Protein AF-A0A357LGP1-F1 (afdb_monomer)

Nearest PDB structures (foldseek):
  6ezm-assembly1_U  TM=9.644E-01  e=1.209E-20  Saccharomyces cerevisiae S288C
  6yjh-assembly1_A  TM=9.609E-01  e=1.382E-19  Mycobacterium tuberculosis
  6khh-assembly1_A  TM=9.610E-01  e=3.575E-19  Mycobacterium tuberculosis
  8wmp-assembly1_A  TM=9.615E-01  e=5.106E-19  Mycobacterium tuberculosis
  2ae8-assembly1_E  TM=9.091E-01  e=4.809E-15  Staphylococcus aureus subsp. aureus N315

Mean predicted aligned error: 8.78 Å

Secondary structure (DSSP, 8-state):
--EEEEE-TTHHHHHHHHHHTT--EEEEETTEEEEE-SSHHHHHHHHHHTT-----S--EEEEEEE-SSEEEEEEEETT----EEEE-S-HHHHHHHHHHHHHHT-EEEEEEEE-TTT-SHHHHHHHHHHHHHHHHHHHTT--SB--EEE---BTTBEEEEEEE-SS--EEEEE---SSSEETTEETTHHHHHHHHHHHHHT-EEEEEEE-S-HHHHHHHHHHHHHHHHHHHT-B--SS-S-TTS---

Structure (mmCIF, N/CA/C/O backbone):
data_AF-A0A357LGP1-F1
#
_entry.id   AF-A0A357LGP1-F1
#
loop_
_atom_site.group_PDB
_atom_site.id
_atom_site.type_symbol
_atom_site.label_atom_id
_atom_site.label_alt_id
_atom_site.label_comp_id
_atom_site.label_asym_id
_atom_site.label_entity_id
_atom_site.label_seq_id
_atom_site.pdbx_PDB_ins_code
_atom_site.Cartn_x
_atom_site.Cartn_y
_atom_site.Cartn_z
_atom_site.occupancy
_atom_site.B_iso_or_equiv
_atom_site.auth_seq_id
_atom_site.auth_comp_id
_atom_site.auth_asym_id
_atom_site.auth_atom_id
_atom_site.pdbx_PDB_model_num
ATOM 1 N N . GLY A 1 1 ? -32.526 14.158 24.389 1.00 61.50 1 GLY A N 1
ATOM 2 C CA . GLY A 1 1 ? -31.710 13.211 23.611 1.00 61.50 1 GLY A CA 1
ATOM 3 C C . GLY A 1 1 ? -32.315 13.048 22.237 1.00 61.50 1 GLY A C 1
ATOM 4 O O . GLY A 1 1 ? -33.515 13.261 22.085 1.00 61.50 1 GLY A O 1
ATOM 5 N N . ARG A 1 2 ? -31.499 12.719 21.235 1.00 80.38 2 ARG A N 1
ATOM 6 C CA . ARG A 1 2 ? -32.014 12.200 19.963 1.00 80.38 2 ARG A CA 1
ATOM 7 C C . ARG A 1 2 ? -32.435 10.752 20.216 1.00 80.38 2 ARG A C 1
ATOM 9 O O . ARG A 1 2 ? -31.671 10.007 20.815 1.00 80.38 2 ARG A O 1
ATOM 16 N N . LEU A 1 3 ? -33.640 10.381 19.800 1.00 84.62 3 LEU A N 1
ATOM 17 C CA . LEU A 1 3 ? -34.187 9.037 19.978 1.00 84.62 3 LEU A CA 1
ATOM 18 C C . LEU A 1 3 ? -34.420 8.397 18.613 1.00 84.62 3 LEU A C 1
ATOM 20 O O . LEU A 1 3 ? -34.982 9.035 17.722 1.00 84.62 3 LEU A O 1
ATOM 24 N N . LEU A 1 4 ? -34.016 7.139 18.473 1.00 83.56 4 LEU A N 1
ATOM 25 C CA . LEU A 1 4 ? -34.371 6.290 17.343 1.00 83.56 4 LEU A CA 1
ATOM 26 C C . LEU A 1 4 ? -35.518 5.366 17.764 1.00 83.56 4 LEU A C 1
ATOM 28 O O . LEU A 1 4 ? -35.410 4.665 18.770 1.00 83.56 4 LEU A O 1
ATOM 32 N N . ILE A 1 5 ? -36.609 5.363 16.998 1.00 89.81 5 ILE A N 1
ATOM 33 C CA . ILE A 1 5 ? -37.752 4.474 17.227 1.00 89.81 5 ILE A CA 1
ATOM 34 C C . ILE A 1 5 ? -37.664 3.309 16.248 1.00 89.81 5 ILE A C 1
ATOM 36 O O . ILE A 1 5 ? -37.630 3.520 15.037 1.00 89.81 5 ILE A O 1
ATOM 40 N N . VAL A 1 6 ? -37.635 2.085 16.766 1.00 84.38 6 VAL A N 1
ATOM 41 C CA . VAL A 1 6 ? -37.541 0.859 15.961 1.00 84.38 6 VAL A CA 1
ATOM 42 C C . VAL A 1 6 ? -38.609 -0.146 16.362 1.00 84.38 6 VAL A C 1
ATOM 44 O O . VAL A 1 6 ? -38.990 -0.243 17.526 1.00 84.38 6 VAL A O 1
ATOM 47 N N . THR A 1 7 ? -39.087 -0.909 15.383 1.00 87.44 7 THR A N 1
ATOM 48 C CA . THR A 1 7 ? -40.046 -2.004 15.563 1.00 87.44 7 THR A CA 1
ATOM 49 C C . THR A 1 7 ? -39.352 -3.350 15.371 1.00 87.44 7 THR A C 1
ATOM 51 O O . THR A 1 7 ? -38.631 -3.550 14.397 1.00 87.44 7 THR A O 1
ATOM 54 N N . THR A 1 8 ? -39.545 -4.282 16.305 1.00 83.19 8 THR A N 1
ATOM 55 C CA . THR A 1 8 ? -38.951 -5.624 16.255 1.00 83.19 8 THR A CA 1
ATOM 56 C C . THR A 1 8 ? -39.818 -6.667 16.954 1.00 83.19 8 THR A C 1
ATOM 58 O O . THR A 1 8 ? -40.165 -6.534 18.126 1.00 83.19 8 THR A O 1
ATOM 61 N N . GLU A 1 9 ? -40.099 -7.774 16.268 1.00 87.75 9 GLU A N 1
ATOM 62 C CA . GLU A 1 9 ? -40.818 -8.924 16.839 1.00 87.75 9 GLU A CA 1
ATOM 63 C C . GLU A 1 9 ? -40.059 -9.593 18.003 1.00 87.75 9 GLU A C 1
ATOM 65 O O . GLU A 1 9 ? -40.630 -10.379 18.752 1.00 87.75 9 GLU A O 1
ATOM 70 N N . LYS A 1 10 ? -38.772 -9.262 18.191 1.00 88.31 10 LYS A N 1
ATOM 71 C CA . LYS A 1 10 ? -37.891 -9.810 19.236 1.00 88.31 10 LYS A CA 1
ATOM 72 C C . 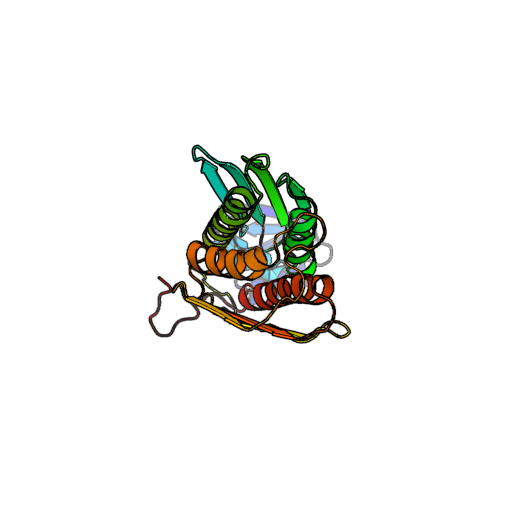LYS A 1 10 ? -37.530 -8.776 20.308 1.00 88.31 10 LYS A C 1
ATOM 74 O O . LYS A 1 10 ? -36.398 -8.756 20.792 1.00 88.31 10 LYS A O 1
ATOM 79 N N . ALA A 1 11 ? -38.474 -7.911 20.677 1.00 85.81 11 ALA A N 1
ATOM 80 C CA . ALA A 1 11 ? -38.246 -6.805 21.611 1.00 85.81 11 ALA A CA 1
ATOM 81 C C . ALA A 1 11 ? -37.667 -7.239 22.974 1.00 85.81 11 ALA A C 1
ATOM 83 O O . ALA A 1 11 ? -36.778 -6.568 23.490 1.00 85.81 11 ALA A O 1
ATOM 84 N N . ASP A 1 12 ? -38.082 -8.382 23.526 1.00 87.94 12 ASP A N 1
ATOM 85 C CA . ASP A 1 12 ? -37.554 -8.882 24.807 1.00 87.94 12 ASP A CA 1
ATOM 86 C C . ASP A 1 12 ? -36.078 -9.307 24.722 1.00 87.94 12 ASP A C 1
ATOM 88 O O . ASP A 1 12 ? -35.281 -9.007 25.612 1.00 87.94 12 ASP A O 1
ATOM 92 N N . ILE A 1 13 ? -35.679 -9.937 23.612 1.00 86.19 13 ILE A N 1
ATOM 93 C CA . ILE A 1 13 ? -34.277 -10.309 23.353 1.00 86.19 13 ILE A CA 1
ATOM 94 C C . ILE A 1 13 ? -33.430 -9.048 23.150 1.00 86.19 13 ILE A C 1
ATOM 96 O O . ILE A 1 13 ? -32.319 -8.953 23.670 1.00 86.19 13 ILE A O 1
ATOM 100 N N . ALA A 1 14 ? -33.961 -8.076 22.407 1.00 83.62 14 ALA A N 1
ATOM 101 C CA . ALA A 1 14 ? -33.330 -6.781 22.186 1.00 83.62 14 ALA A CA 1
ATOM 102 C C . ALA A 1 14 ? -33.086 -6.020 23.500 1.00 83.62 14 ALA A C 1
ATOM 104 O O . ALA A 1 14 ? -31.978 -5.539 23.718 1.00 83.62 14 ALA A O 1
ATOM 105 N N . LEU A 1 15 ? -34.080 -5.963 24.392 1.00 87.31 15 LEU A N 1
ATOM 106 C CA . LEU A 1 15 ? -33.957 -5.330 25.710 1.00 87.31 15 LEU A CA 1
ATOM 107 C C . LEU A 1 15 ? -32.940 -6.053 26.596 1.00 87.31 15 LEU A C 1
ATOM 109 O O . LEU A 1 15 ? -32.091 -5.407 27.201 1.00 87.31 15 LEU A O 1
ATOM 113 N N . SER A 1 16 ? -32.974 -7.388 26.625 1.00 87.69 16 SER A N 1
ATOM 114 C CA . SER A 1 16 ? -32.013 -8.183 27.398 1.00 87.69 16 SER A CA 1
ATOM 115 C C . SER A 1 16 ? -30.571 -7.946 26.941 1.00 87.69 16 SER A C 1
ATOM 117 O O . SER A 1 16 ? -29.685 -7.769 27.778 1.00 87.69 16 SER A O 1
ATOM 119 N N . ARG A 1 17 ? -30.334 -7.877 25.624 1.00 85.75 17 ARG A N 1
ATOM 120 C CA . ARG A 1 17 ? -29.023 -7.505 25.085 1.00 85.75 17 ARG A CA 1
ATOM 121 C C . ARG A 1 17 ? -28.667 -6.062 25.424 1.00 85.75 17 ARG A C 1
ATOM 123 O O . ARG A 1 17 ? -27.571 -5.829 25.904 1.00 85.75 17 ARG A O 1
ATOM 130 N N . ALA A 1 18 ? -29.581 -5.111 25.249 1.00 87.12 18 ALA A N 1
ATOM 131 C CA . ALA A 1 18 ? -29.349 -3.707 25.589 1.00 87.12 18 ALA A CA 1
ATOM 132 C C . ALA A 1 18 ? -28.904 -3.513 27.043 1.00 87.12 18 ALA A C 1
ATOM 134 O O . ALA A 1 18 ? -27.937 -2.796 27.288 1.00 87.12 18 ALA A O 1
ATOM 135 N N . SER A 1 19 ? -29.531 -4.215 27.991 1.00 85.88 19 SER A N 1
ATOM 136 C CA . SER A 1 19 ? -29.122 -4.183 29.398 1.00 85.88 19 SER A CA 1
ATOM 137 C C . SER A 1 19 ? -27.705 -4.716 29.624 1.00 85.88 19 SER A C 1
ATOM 139 O O . SER A 1 19 ? -26.981 -4.148 30.433 1.00 85.88 19 SER A O 1
ATOM 141 N N . ALA A 1 20 ? -27.280 -5.756 28.898 1.00 84.00 20 ALA A N 1
ATOM 142 C CA . ALA A 1 20 ? -25.928 -6.313 29.021 1.00 84.00 20 ALA A CA 1
ATOM 143 C C . ALA A 1 20 ? -24.821 -5.343 28.564 1.00 84.00 20 ALA A C 1
ATOM 145 O O . ALA A 1 20 ? -23.684 -5.470 29.006 1.00 84.00 20 ALA A O 1
ATOM 146 N N . TYR A 1 21 ? -25.158 -4.384 27.698 1.00 81.69 21 TYR A N 1
ATOM 147 C CA . TYR A 1 21 ? -24.239 -3.369 27.174 1.00 81.69 21 TYR A CA 1
ATOM 148 C C . TYR A 1 21 ? -24.515 -1.965 27.733 1.00 81.69 21 TYR A C 1
ATOM 150 O O . TYR A 1 21 ? -23.991 -0.996 27.194 1.00 81.69 21 TYR A O 1
ATOM 158 N N . GLU A 1 22 ? -25.355 -1.831 28.769 1.00 87.12 22 GLU A N 1
ATOM 159 C CA . GLU A 1 22 ? -25.762 -0.537 29.351 1.00 87.12 22 GLU A CA 1
ATOM 160 C C . GLU A 1 22 ? -26.312 0.463 28.306 1.00 87.12 22 GLU A C 1
ATOM 162 O O . GLU A 1 22 ? -26.164 1.687 28.409 1.00 87.12 22 GLU A O 1
ATOM 167 N N . ALA A 1 23 ? -26.949 -0.059 27.257 1.00 86.19 23 ALA A N 1
ATOM 168 C CA . ALA A 1 23 ? -27.591 0.746 26.232 1.00 86.19 23 ALA A CA 1
ATOM 169 C C . ALA A 1 23 ? -28.945 1.257 26.740 1.00 86.19 23 ALA A C 1
ATOM 171 O O . ALA A 1 23 ? -29.775 0.488 27.232 1.00 86.19 23 ALA A O 1
ATOM 172 N N . ALA A 1 24 ? -29.194 2.558 26.584 1.00 89.88 24 ALA A N 1
ATOM 173 C CA . ALA A 1 24 ? -30.453 3.186 26.969 1.00 89.88 24 ALA A CA 1
ATOM 174 C C . ALA A 1 24 ? -31.548 2.857 25.939 1.00 89.88 24 ALA A C 1
ATOM 176 O O . ALA A 1 24 ? -31.794 3.609 24.994 1.00 89.88 24 ALA A O 1
ATOM 177 N N . VAL A 1 25 ? -32.178 1.695 26.120 1.00 90.19 25 VAL A N 1
ATOM 178 C CA . VAL A 1 25 ? -33.277 1.196 25.287 1.00 90.19 25 VAL A CA 1
ATOM 179 C C . VAL A 1 25 ? -34.519 0.996 26.145 1.00 90.19 25 VAL A C 1
ATOM 181 O O . VAL A 1 25 ? -34.499 0.239 27.114 1.00 90.19 25 VAL A O 1
ATOM 184 N N . THR A 1 26 ? -35.618 1.638 25.760 1.00 91.12 26 THR A N 1
ATOM 185 C CA . THR A 1 26 ? -36.888 1.594 26.489 1.00 91.12 26 THR A CA 1
ATOM 186 C C . THR A 1 26 ? -37.984 1.034 25.597 1.00 91.12 26 THR A C 1
ATOM 188 O O . THR A 1 26 ? -38.123 1.432 24.442 1.00 91.12 26 THR A O 1
ATOM 191 N N . ARG A 1 27 ? -38.808 0.128 26.126 1.00 91.44 27 ARG A N 1
ATOM 192 C CA . ARG A 1 27 ? -40.012 -0.330 25.424 1.00 91.44 27 ARG A CA 1
ATOM 193 C C . ARG A 1 27 ? -41.083 0.750 25.493 1.00 91.44 27 ARG A C 1
ATOM 195 O O . ARG A 1 27 ? -41.430 1.180 26.588 1.00 91.44 27 ARG A O 1
ATOM 202 N N . ILE A 1 28 ? -41.606 1.155 24.339 1.00 90.06 28 ILE A N 1
ATOM 203 C CA . ILE A 1 28 ? -42.740 2.083 24.275 1.00 90.06 28 ILE A CA 1
ATOM 204 C C . ILE A 1 28 ? -44.042 1.284 24.277 1.00 90.06 28 ILE A C 1
ATOM 206 O O . ILE A 1 28 ? -44.883 1.481 25.146 1.00 90.06 28 ILE A O 1
ATOM 210 N N . GLU A 1 29 ? -44.192 0.351 23.334 1.00 87.38 29 GLU A N 1
ATOM 211 C CA . GLU A 1 29 ? -45.413 -0.443 23.180 1.00 87.38 29 GLU A CA 1
ATOM 212 C C . GLU A 1 29 ? -45.131 -1.713 22.378 1.00 87.38 29 GLU A C 1
ATOM 214 O O . GLU A 1 29 ? -44.541 -1.635 21.308 1.00 87.38 29 GLU A O 1
ATOM 219 N N . GLY A 1 30 ? -45.567 -2.884 22.854 1.00 88.06 30 GLY A N 1
ATOM 220 C CA . GLY A 1 30 ? -45.469 -4.145 22.109 1.00 88.06 30 GLY A CA 1
ATOM 221 C C . GLY A 1 30 ? -44.069 -4.416 21.541 1.00 88.06 30 GLY A C 1
ATOM 222 O O . GLY A 1 30 ? -43.143 -4.776 22.269 1.00 88.06 30 GLY A O 1
ATOM 223 N N . ILE A 1 31 ? -43.923 -4.248 20.228 1.00 88.94 31 ILE A N 1
ATOM 224 C CA . ILE A 1 31 ? -42.679 -4.459 19.472 1.00 88.94 31 ILE A CA 1
ATOM 225 C C . ILE A 1 31 ? -41.863 -3.173 19.238 1.00 88.94 31 ILE A C 1
ATOM 227 O O . ILE A 1 31 ? -40.832 -3.213 18.573 1.00 88.94 31 ILE A O 1
ATOM 231 N N . VAL A 1 32 ? -42.313 -2.032 19.758 1.00 89.25 32 VAL A N 1
ATOM 232 C CA . VAL A 1 32 ? -41.716 -0.703 19.578 1.00 89.25 32 VAL A CA 1
ATOM 233 C C . VAL A 1 32 ? -40.726 -0.402 20.704 1.00 89.25 32 VAL A C 1
ATOM 235 O O . VAL A 1 32 ? -41.085 -0.392 21.887 1.00 89.25 32 VAL A O 1
ATOM 238 N N . LEU A 1 33 ? -39.485 -0.102 20.329 1.00 90.88 33 LEU A N 1
ATOM 239 C CA . LEU A 1 33 ? -38.408 0.317 21.222 1.00 90.88 33 LEU A CA 1
ATOM 240 C C . LEU A 1 33 ? -37.966 1.748 20.889 1.00 90.88 33 LEU A C 1
ATOM 242 O O . LEU A 1 33 ? -37.883 2.126 19.721 1.00 90.88 33 LEU A O 1
ATOM 246 N N . ALA A 1 34 ? -37.643 2.515 21.925 1.00 91.38 34 ALA A N 1
ATOM 247 C CA . ALA A 1 34 ? -36.942 3.790 21.857 1.00 91.38 34 ALA A CA 1
ATOM 248 C C . ALA A 1 34 ? -35.483 3.578 22.263 1.00 91.38 34 ALA A C 1
ATOM 250 O O . ALA A 1 34 ? -35.223 3.045 23.338 1.00 91.38 34 ALA A O 1
ATOM 251 N N . ILE A 1 35 ? -34.546 4.014 21.429 1.00 90.38 35 ILE A N 1
ATOM 252 C CA . ILE A 1 35 ? -33.105 3.915 21.673 1.00 90.38 35 ILE A CA 1
ATOM 253 C C . ILE A 1 35 ? -32.545 5.333 21.792 1.00 90.38 35 ILE A C 1
ATOM 255 O O . ILE A 1 35 ? -32.736 6.137 20.876 1.00 90.38 35 ILE A O 1
ATOM 259 N N . ASP A 1 36 ? -31.864 5.649 22.894 1.00 87.31 36 ASP A N 1
ATOM 260 C CA . ASP A 1 36 ? -31.139 6.917 23.020 1.00 87.31 36 ASP A CA 1
ATOM 261 C C . ASP A 1 36 ? -29.856 6.884 22.179 1.00 87.31 36 ASP A C 1
ATOM 263 O O . ASP A 1 36 ? -28.994 6.023 22.351 1.00 87.31 36 ASP A O 1
ATOM 267 N N . ILE A 1 37 ? -29.739 7.847 21.270 1.00 80.69 37 ILE A N 1
ATOM 268 C CA . ILE A 1 37 ? -28.579 8.072 20.398 1.00 80.69 37 ILE A CA 1
ATOM 269 C C . ILE A 1 37 ? -28.050 9.507 20.574 1.00 80.69 37 ILE A C 1
ATOM 271 O O . ILE A 1 37 ? -27.553 10.131 19.635 1.00 80.69 37 ILE A O 1
ATOM 275 N N . GLY A 1 38 ? -28.242 10.081 21.766 1.00 80.00 38 GLY A N 1
ATOM 276 C CA . GLY A 1 38 ? -27.924 11.470 22.088 1.00 80.00 38 GLY A CA 1
ATOM 277 C C . GLY A 1 38 ? -26.435 11.827 22.058 1.00 80.00 38 GLY A C 1
ATOM 278 O O . GLY A 1 38 ? -26.118 12.988 21.803 1.00 80.00 38 GLY A O 1
ATOM 279 N N . ASP A 1 39 ? -25.545 10.855 22.262 1.00 81.31 39 ASP A N 1
ATOM 280 C CA . ASP A 1 39 ? -24.090 10.995 22.164 1.00 81.31 39 ASP A CA 1
ATOM 281 C C . ASP A 1 39 ? -23.434 9.730 21.573 1.00 81.31 39 ASP A C 1
ATOM 283 O O . ASP A 1 39 ? -24.075 8.685 21.429 1.00 81.31 39 ASP A O 1
ATOM 287 N N . ALA A 1 40 ? -22.153 9.836 21.196 1.00 74.88 40 ALA A N 1
ATOM 288 C CA . ALA A 1 40 ? -21.406 8.749 20.559 1.00 74.88 40 ALA A CA 1
ATOM 289 C C . ALA A 1 40 ? -21.326 7.495 21.445 1.00 74.88 40 ALA A C 1
ATOM 291 O O . ALA A 1 40 ? -21.553 6.393 20.962 1.00 74.88 40 ALA A O 1
ATOM 292 N N . ALA A 1 41 ? -21.112 7.663 22.753 1.00 77.69 41 ALA A N 1
ATOM 293 C CA . ALA A 1 41 ? -21.006 6.544 23.684 1.00 77.69 41 ALA A CA 1
ATOM 294 C C . ALA A 1 41 ? -22.332 5.771 23.813 1.00 77.69 41 ALA A C 1
ATOM 296 O O . ALA A 1 41 ? -22.343 4.544 23.880 1.00 77.69 41 ALA A O 1
ATOM 297 N N . SER A 1 42 ? -23.461 6.479 23.836 1.00 81.50 42 SER A N 1
ATOM 298 C CA . SER A 1 42 ? -24.802 5.889 23.880 1.00 81.50 42 SER A CA 1
ATOM 299 C C . SER A 1 42 ? -25.136 5.171 22.575 1.00 81.50 42 SER A C 1
ATOM 301 O O . SER A 1 42 ? -25.677 4.065 22.605 1.00 81.50 42 SER A O 1
ATOM 303 N N . ASN A 1 43 ? -24.730 5.747 21.441 1.00 82.19 43 ASN A N 1
ATOM 304 C CA . ASN A 1 43 ? -24.844 5.108 20.135 1.00 82.19 43 ASN A CA 1
ATOM 305 C C . ASN A 1 43 ? -23.993 3.828 20.040 1.00 82.19 43 ASN A C 1
ATOM 307 O O . ASN A 1 43 ? -24.493 2.806 19.580 1.00 82.19 43 ASN A O 1
ATOM 311 N N . ASP A 1 44 ? -22.754 3.840 20.531 1.00 77.88 44 ASP A N 1
ATOM 312 C CA . ASP A 1 44 ? -21.860 2.676 20.503 1.00 77.88 44 ASP A CA 1
ATOM 313 C C . ASP A 1 44 ? -22.382 1.526 21.374 1.00 77.88 44 ASP A C 1
ATOM 315 O O . ASP A 1 44 ? -22.394 0.374 20.934 1.00 77.88 44 ASP A O 1
ATOM 319 N N . ARG A 1 45 ? -22.888 1.834 22.579 1.00 82.75 45 ARG A N 1
ATOM 320 C CA . ARG A 1 45 ? -23.550 0.847 23.452 1.00 82.75 45 ARG A CA 1
ATOM 321 C C . ARG A 1 45 ? -24.777 0.240 22.778 1.00 82.75 45 ARG A C 1
ATOM 323 O O . ARG A 1 45 ? -24.959 -0.978 22.815 1.00 82.75 45 ARG A O 1
ATOM 330 N N . ALA A 1 46 ? -25.602 1.067 22.133 1.00 84.44 46 ALA A N 1
ATOM 331 C CA . ALA A 1 46 ? -26.760 0.590 21.385 1.00 84.44 46 ALA A CA 1
ATOM 332 C C . ALA A 1 46 ? -26.344 -0.314 20.217 1.00 84.44 46 ALA A C 1
ATOM 334 O O . ALA A 1 46 ? -26.847 -1.429 20.104 1.00 84.44 46 ALA A O 1
ATOM 335 N N . LEU A 1 47 ? -25.392 0.111 19.384 1.00 81.00 47 LEU A N 1
ATOM 336 C CA . LEU A 1 47 ? -24.879 -0.692 18.274 1.00 81.00 47 LEU A CA 1
ATOM 337 C C . LEU A 1 47 ? -24.377 -2.057 18.771 1.00 81.00 47 LEU A C 1
ATOM 339 O O . LEU A 1 47 ? -24.843 -3.093 18.282 1.00 81.00 47 LEU A O 1
ATOM 343 N N . ALA A 1 48 ? -23.528 -2.067 19.804 1.00 76.38 48 ALA A N 1
ATOM 344 C CA . ALA A 1 48 ? -22.989 -3.289 20.393 1.00 76.38 48 ALA A CA 1
ATOM 345 C C . ALA A 1 48 ? -24.096 -4.230 20.907 1.00 76.38 48 ALA A C 1
ATOM 347 O O . ALA A 1 48 ? -24.078 -5.425 20.601 1.00 76.38 48 ALA A O 1
ATOM 348 N N . ALA A 1 49 ? -25.112 -3.692 21.592 1.00 82.12 49 ALA A N 1
ATOM 349 C CA . ALA A 1 49 ? -26.279 -4.455 22.039 1.00 82.12 49 ALA A CA 1
ATOM 350 C C . ALA A 1 49 ? -27.040 -5.128 20.888 1.00 82.12 49 ALA A C 1
ATOM 352 O O . ALA A 1 49 ? -27.552 -6.244 21.024 1.00 82.12 49 ALA A O 1
ATOM 353 N N . PHE A 1 50 ? -27.101 -4.472 19.733 1.00 81.69 50 PHE A N 1
ATOM 354 C CA . PHE A 1 50 ? -27.758 -5.007 18.545 1.00 81.69 50 PHE A CA 1
ATOM 355 C C . PHE A 1 50 ? -26.835 -5.860 17.667 1.00 81.69 50 PHE A C 1
ATOM 357 O O . PHE A 1 50 ? -27.262 -6.337 16.616 1.00 81.69 50 PHE A O 1
ATOM 364 N N . GLY A 1 51 ? -25.604 -6.133 18.112 1.00 70.81 51 GLY A N 1
ATOM 365 C CA . GLY A 1 51 ? -24.627 -6.919 17.358 1.00 70.81 51 GLY A CA 1
ATOM 366 C C . GLY A 1 51 ? -24.086 -6.190 16.128 1.00 70.81 51 GLY A C 1
ATOM 367 O O . GLY A 1 51 ? -23.456 -6.811 15.274 1.00 70.81 51 GLY A O 1
ATOM 368 N N . ALA A 1 52 ? -24.324 -4.883 16.032 1.00 67.19 52 ALA A N 1
ATOM 369 C CA . ALA A 1 52 ? -23.587 -4.014 15.142 1.00 67.19 52 ALA A CA 1
ATOM 370 C C . ALA A 1 52 ? -22.344 -3.577 15.918 1.00 67.19 52 ALA A C 1
ATOM 372 O O . ALA A 1 52 ? -22.445 -2.805 16.862 1.00 67.19 52 ALA A O 1
ATOM 373 N N . ALA A 1 53 ? -21.154 -4.078 15.583 1.00 56.34 53 ALA A N 1
ATOM 374 C CA . ALA A 1 53 ? -19.955 -3.438 16.119 1.00 56.34 53 ALA A CA 1
ATOM 375 C C . ALA A 1 53 ? -20.047 -1.942 15.765 1.00 56.34 53 ALA A C 1
ATOM 377 O O . ALA A 1 53 ? -20.399 -1.652 14.611 1.00 56.34 53 ALA A O 1
ATOM 378 N N . PRO A 1 54 ? -19.805 -1.001 16.700 1.00 54.12 54 PRO A N 1
ATOM 379 C CA . PRO A 1 54 ? -19.607 0.380 16.307 1.00 54.12 54 PRO A CA 1
ATOM 380 C C . PRO A 1 54 ? -18.517 0.346 15.245 1.00 54.12 54 PRO A C 1
ATOM 382 O O . PRO A 1 54 ? -17.371 -0.012 15.518 1.00 54.12 54 PRO A O 1
ATOM 385 N N . ARG A 1 55 ? -18.898 0.591 13.986 1.00 57.84 55 ARG A N 1
ATOM 386 C CA . ARG A 1 55 ? -17.898 0.858 12.968 1.00 57.84 55 ARG A CA 1
ATOM 387 C C . ARG A 1 55 ? -17.283 2.149 13.462 1.00 57.84 55 ARG A C 1
ATOM 389 O O . ARG A 1 55 ? -17.963 3.175 13.470 1.00 57.84 55 ARG A O 1
ATOM 396 N N . GLY A 1 56 ? -16.048 2.063 13.956 1.0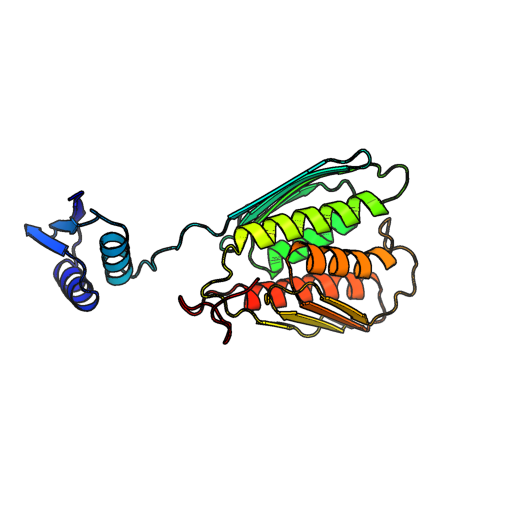0 62.81 56 GLY A N 1
ATOM 397 C CA . GLY A 1 56 ? -15.251 3.250 14.211 1.00 62.81 56 GLY A CA 1
ATOM 398 C C . GLY A 1 56 ? -15.320 4.162 12.987 1.00 62.81 56 GLY A C 1
ATOM 399 O O . GLY A 1 56 ? -15.691 3.720 11.892 1.00 62.81 56 GLY A O 1
ATOM 400 N N . ALA A 1 57 ? -15.004 5.444 13.172 1.00 70.12 57 ALA A N 1
ATOM 401 C CA . ALA A 1 57 ? -14.922 6.362 12.044 1.00 70.12 57 ALA A CA 1
ATOM 402 C C . ALA A 1 57 ? -14.155 5.682 10.889 1.00 70.12 57 ALA A C 1
ATOM 404 O O . ALA A 1 57 ? -13.137 5.033 11.153 1.00 70.12 57 ALA A O 1
ATOM 405 N N . PRO A 1 58 ? -14.678 5.738 9.651 1.00 83.31 58 PRO A N 1
ATOM 406 C CA . PRO A 1 58 ? -14.118 4.966 8.553 1.00 83.31 58 PRO A CA 1
ATOM 407 C C . PRO A 1 58 ? -12.636 5.308 8.392 1.00 83.31 58 PRO A C 1
ATOM 409 O O . PRO A 1 58 ? -12.273 6.486 8.350 1.00 83.31 58 PRO A O 1
ATOM 412 N N . ARG A 1 59 ? -11.782 4.281 8.327 1.00 94.38 59 ARG A N 1
ATOM 413 C CA . ARG A 1 59 ? -10.328 4.441 8.211 1.00 94.38 59 ARG A CA 1
ATOM 414 C C . ARG A 1 59 ? -9.960 4.721 6.763 1.00 94.38 59 ARG A C 1
ATOM 416 O O . ARG A 1 59 ? -9.456 3.860 6.041 1.00 94.38 59 ARG A O 1
ATOM 42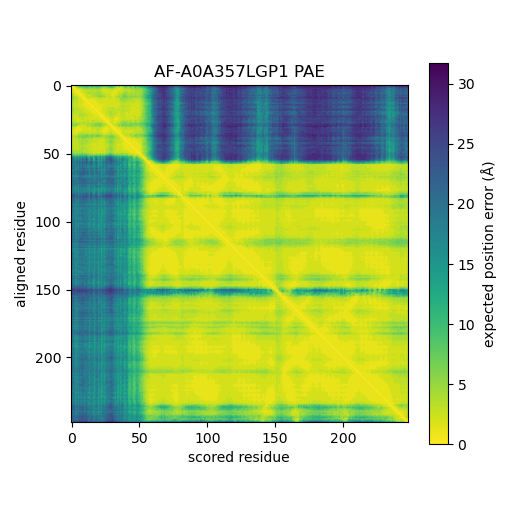3 N N . ILE A 1 60 ? -10.291 5.936 6.344 1.00 96.88 60 ILE A N 1
ATOM 424 C CA . ILE A 1 60 ? -10.060 6.463 5.005 1.00 96.88 60 ILE A CA 1
ATOM 425 C C . ILE A 1 60 ? -8.900 7.445 5.065 1.00 96.88 60 ILE A C 1
ATOM 427 O O . ILE A 1 60 ? -8.835 8.286 5.960 1.00 96.88 60 ILE A O 1
ATOM 431 N N . GLY A 1 61 ? -8.009 7.354 4.089 1.00 97.88 61 GLY A N 1
ATOM 432 C CA . GLY A 1 61 ? -6.899 8.279 3.943 1.00 97.88 61 GLY A CA 1
ATOM 433 C C . GLY A 1 61 ? -6.752 8.728 2.505 1.00 97.88 61 GLY A C 1
ATOM 434 O O . GLY A 1 61 ? -7.022 7.973 1.570 1.00 97.88 61 GLY A O 1
ATOM 435 N N . GLU A 1 62 ? -6.338 9.975 2.341 1.00 98.38 62 GLU A N 1
ATOM 436 C CA . GLU A 1 62 ? -6.198 10.632 1.049 1.00 98.38 62 GLU A CA 1
ATOM 437 C C . GLU A 1 62 ? -4.862 11.366 1.000 1.00 98.38 62 GLU A C 1
ATOM 439 O O . GLU A 1 62 ? -4.384 11.881 2.013 1.00 98.38 62 GLU A O 1
ATOM 444 N N . ALA A 1 63 ? -4.261 11.413 -0.184 1.00 98.44 63 ALA A N 1
ATOM 445 C CA . ALA A 1 63 ? -3.046 12.169 -0.432 1.00 98.44 63 ALA A CA 1
ATOM 446 C C . ALA A 1 63 ? -3.092 12.786 -1.830 1.0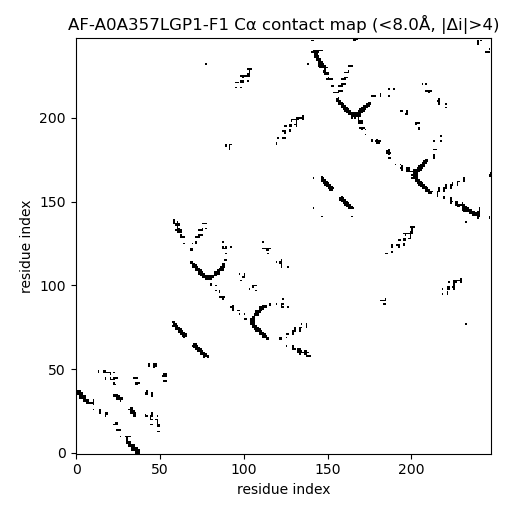0 98.44 63 ALA A C 1
ATOM 448 O O . ALA A 1 63 ? -3.452 12.122 -2.804 1.00 98.44 63 ALA A O 1
ATOM 449 N N . ILE A 1 64 ? -2.697 14.055 -1.917 1.00 98.25 64 ILE A N 1
ATOM 450 C CA . ILE A 1 64 ? -2.415 14.743 -3.176 1.00 98.25 64 ILE A CA 1
ATOM 451 C C . ILE A 1 64 ? -0.943 15.132 -3.144 1.00 98.25 64 ILE A C 1
ATOM 453 O O . ILE A 1 64 ? -0.491 15.772 -2.192 1.00 98.25 64 ILE A O 1
ATOM 457 N N . ARG A 1 65 ? -0.200 14.745 -4.178 1.00 97.75 65 ARG A N 1
ATOM 458 C CA . ARG A 1 65 ? 1.228 15.033 -4.309 1.00 97.75 65 ARG A CA 1
ATOM 459 C C . ARG A 1 65 ? 1.502 15.573 -5.704 1.00 97.75 65 ARG A C 1
ATOM 461 O O . ARG A 1 65 ? 1.123 14.949 -6.686 1.00 97.75 65 ARG A O 1
ATOM 468 N N . GLU A 1 66 ? 2.155 16.725 -5.781 1.00 98.25 66 GLU A N 1
ATOM 469 C CA . GLU A 1 66 ? 2.454 17.392 -7.049 1.00 98.25 66 GLU A CA 1
ATOM 470 C C . GLU A 1 66 ? 3.896 17.905 -7.037 1.00 98.25 66 GLU A C 1
ATOM 472 O O . GLU A 1 66 ? 4.326 18.587 -6.103 1.00 98.25 66 GLU A O 1
ATOM 477 N N . THR A 1 67 ? 4.644 17.549 -8.075 1.00 98.12 67 THR A N 1
ATOM 478 C CA . THR A 1 67 ? 5.995 18.028 -8.372 1.00 98.12 67 THR A CA 1
ATOM 479 C C . THR A 1 67 ? 6.046 18.484 -9.832 1.00 98.12 67 THR A C 1
ATOM 481 O O . THR A 1 67 ? 5.022 18.606 -10.500 1.00 98.12 67 THR A O 1
ATOM 484 N N . LYS A 1 68 ? 7.244 18.780 -10.347 1.00 97.88 68 LYS A N 1
ATOM 485 C CA . LYS A 1 68 ? 7.430 19.027 -11.786 1.00 97.88 68 LYS A CA 1
ATOM 486 C C . LYS A 1 68 ? 7.446 17.741 -12.620 1.00 97.88 68 LYS A C 1
ATOM 488 O O . LYS A 1 68 ? 7.371 17.839 -13.839 1.00 97.88 68 LYS A O 1
ATOM 493 N N . GLU A 1 69 ? 7.591 16.590 -11.971 1.00 97.94 69 GLU A N 1
ATOM 494 C CA . GLU A 1 69 ? 7.736 15.271 -12.598 1.00 97.94 69 GLU A CA 1
ATOM 495 C C . GLU A 1 69 ? 6.408 14.510 -12.563 1.00 97.94 69 GLU A C 1
ATOM 497 O O . GLU A 1 69 ? 6.051 13.848 -13.533 1.00 97.94 69 GLU A O 1
ATOM 502 N N . THR A 1 70 ? 5.645 14.641 -11.469 1.00 98.62 70 THR A N 1
ATOM 503 C CA . THR A 1 70 ? 4.409 13.880 -11.258 1.00 98.62 70 THR A CA 1
ATOM 504 C C . THR A 1 70 ? 3.296 14.699 -10.607 1.00 98.62 70 THR A C 1
ATOM 506 O O . THR A 1 70 ? 3.531 15.617 -9.815 1.00 98.62 70 THR A O 1
ATOM 509 N N . LYS A 1 71 ? 2.049 14.322 -10.896 1.00 98.69 71 LYS A N 1
ATOM 510 C CA . LYS A 1 71 ? 0.843 14.793 -10.213 1.00 98.69 71 LYS A CA 1
ATOM 511 C C . LYS A 1 71 ? -0.041 13.610 -9.856 1.00 98.69 71 LYS A C 1
ATOM 513 O O . LYS A 1 71 ? -0.447 12.852 -10.730 1.00 98.69 71 LYS A O 1
ATOM 518 N N . ILE A 1 72 ? -0.317 13.440 -8.567 1.00 98.81 72 ILE A N 1
ATOM 519 C CA . ILE A 1 72 ? -0.870 12.202 -8.019 1.00 98.81 72 ILE A CA 1
ATOM 520 C C . ILE A 1 72 ? -2.004 12.510 -7.054 1.00 98.81 72 ILE A C 1
ATOM 522 O O . ILE A 1 72 ? -1.874 13.375 -6.184 1.00 98.81 72 ILE A O 1
ATOM 526 N N . ALA A 1 73 ? -3.087 11.748 -7.175 1.00 98.75 73 ALA A N 1
ATOM 527 C CA . ALA A 1 73 ? -4.157 11.681 -6.193 1.00 98.75 73 ALA A CA 1
ATOM 528 C C . ALA A 1 73 ? -4.388 10.223 -5.782 1.00 98.75 73 ALA A C 1
ATOM 530 O O . ALA A 1 73 ? -4.573 9.353 -6.633 1.00 98.75 73 ALA A O 1
ATOM 531 N N . VAL A 1 74 ? -4.393 9.969 -4.474 1.00 98.75 74 VAL A N 1
ATOM 532 C CA . VAL A 1 74 ? -4.665 8.656 -3.882 1.00 98.75 74 VAL A CA 1
ATOM 533 C C . VAL A 1 74 ? -5.772 8.761 -2.849 1.00 98.75 74 VAL A C 1
ATOM 535 O O . VAL A 1 74 ? -5.789 9.689 -2.040 1.00 98.75 74 VAL A O 1
ATOM 538 N N . ARG A 1 75 ? -6.633 7.743 -2.819 1.00 98.62 75 ARG A N 1
ATOM 539 C CA . ARG A 1 75 ? -7.572 7.464 -1.735 1.00 98.62 75 ARG A CA 1
ATOM 540 C C . ARG A 1 75 ? -7.546 5.979 -1.372 1.00 98.62 75 ARG A C 1
ATOM 542 O O . ARG A 1 75 ? -7.649 5.126 -2.254 1.00 98.62 75 ARG A O 1
ATOM 549 N N . VAL A 1 76 ? -7.481 5.685 -0.076 1.00 98.44 76 VAL A N 1
ATOM 550 C CA . VAL A 1 76 ? -7.570 4.330 0.489 1.00 98.44 76 VAL A CA 1
ATOM 551 C C . VAL A 1 76 ? -8.677 4.235 1.534 1.00 98.44 76 VAL A C 1
ATOM 553 O O . VAL A 1 76 ? -8.969 5.208 2.222 1.00 98.44 76 VAL A O 1
ATOM 556 N N . ASP A 1 77 ? -9.272 3.052 1.671 1.00 97.75 77 ASP A N 1
ATOM 557 C CA . ASP A 1 77 ? -10.195 2.687 2.759 1.00 97.75 77 ASP A CA 1
ATOM 558 C C . ASP A 1 77 ? -9.723 1.339 3.308 1.00 97.75 77 ASP A C 1
ATOM 560 O O . ASP A 1 77 ? -9.710 0.351 2.571 1.00 97.75 77 ASP A O 1
ATOM 564 N N . LEU A 1 78 ? -9.279 1.312 4.567 1.00 97.31 78 LEU A N 1
ATOM 565 C CA . LEU A 1 78 ? -8.679 0.122 5.179 1.00 97.31 78 LEU A CA 1
ATOM 566 C C . LEU A 1 78 ? -9.709 -0.953 5.552 1.00 97.31 78 LEU A C 1
ATOM 568 O O . LEU A 1 78 ? -9.323 -2.078 5.864 1.00 97.31 78 LEU A O 1
ATOM 572 N N . ASP A 1 79 ? -10.998 -0.606 5.565 1.00 94.06 79 ASP A N 1
ATOM 573 C CA . ASP A 1 79 ? -12.080 -1.455 6.079 1.00 94.06 79 ASP A CA 1
ATOM 574 C C . ASP A 1 79 ? -12.994 -2.008 4.982 1.00 94.06 79 ASP A C 1
ATOM 576 O O . ASP A 1 79 ? -13.963 -2.724 5.259 1.00 94.06 79 ASP A O 1
ATOM 580 N N . ARG A 1 80 ? -12.715 -1.657 3.729 1.00 92.06 80 ARG A N 1
ATOM 581 C CA . ARG A 1 80 ? -13.567 -1.947 2.582 1.00 92.06 80 ARG A CA 1
ATOM 582 C C . ARG A 1 80 ? -12.726 -2.371 1.401 1.00 92.06 80 ARG A C 1
ATOM 584 O O . ARG A 1 80 ? -11.691 -1.778 1.181 1.00 92.06 80 ARG A O 1
ATOM 591 N N . ALA A 1 81 ? -13.181 -3.359 0.638 1.00 91.12 81 ALA A N 1
ATOM 592 C CA . ALA A 1 81 ? -12.477 -3.866 -0.545 1.00 91.12 81 ALA A CA 1
ATOM 593 C C . ALA A 1 81 ? -13.189 -3.512 -1.863 1.00 91.12 81 ALA A C 1
ATOM 595 O O . ALA A 1 81 ? -12.756 -3.929 -2.935 1.00 91.12 81 ALA A O 1
ATOM 596 N N . ASP A 1 82 ? -14.313 -2.793 -1.791 1.00 87.56 82 ASP A N 1
ATOM 597 C CA . ASP A 1 82 ? -14.968 -2.238 -2.969 1.00 87.56 82 ASP A CA 1
ATOM 598 C C . ASP A 1 82 ? -14.167 -1.055 -3.522 1.00 87.56 82 ASP A C 1
ATOM 600 O O . ASP A 1 82 ? -13.524 -0.341 -2.767 1.00 87.56 82 ASP A O 1
ATOM 604 N N . ASP A 1 83 ? -14.259 -0.822 -4.832 1.00 89.94 83 ASP A N 1
ATOM 605 C CA . ASP A 1 83 ? -13.726 0.372 -5.499 1.00 89.94 83 ASP A CA 1
ATOM 606 C C . ASP A 1 83 ? -12.194 0.423 -5.668 1.00 89.94 83 ASP A C 1
ATOM 608 O O . ASP A 1 83 ? -11.483 1.218 -5.052 1.00 89.94 83 ASP A O 1
ATOM 612 N N . VAL A 1 84 ? -11.685 -0.429 -6.564 1.00 97.81 84 VAL A N 1
ATOM 613 C CA . VAL A 1 84 ? -10.290 -0.396 -7.025 1.00 97.81 84 VAL A CA 1
ATOM 614 C C . VAL A 1 84 ? -10.233 0.250 -8.409 1.00 97.81 84 VAL A C 1
ATOM 616 O O . VAL A 1 84 ? -10.821 -0.267 -9.360 1.00 97.81 84 VAL A O 1
ATOM 619 N N . ARG A 1 85 ? -9.556 1.396 -8.516 1.00 98.44 85 ARG A N 1
ATOM 620 C CA . ARG A 1 85 ? -9.301 2.116 -9.775 1.00 98.44 85 ARG A CA 1
ATOM 621 C C . ARG A 1 85 ? -7.886 2.663 -9.747 1.00 98.44 85 ARG A C 1
ATOM 623 O O . ARG A 1 85 ? -7.602 3.568 -8.970 1.00 98.44 85 ARG A O 1
ATOM 630 N N . ILE A 1 86 ? -7.004 2.107 -10.558 1.00 98.75 86 ILE A N 1
ATOM 631 C CA . ILE A 1 86 ? -5.588 2.455 -10.540 1.00 98.75 86 ILE A CA 1
ATOM 632 C C . ILE A 1 86 ? -5.187 2.822 -11.960 1.00 98.75 86 ILE A C 1
ATOM 634 O O . ILE A 1 86 ? -5.429 2.054 -12.886 1.00 98.75 86 ILE A O 1
ATOM 638 N N . ASP A 1 87 ? -4.618 4.009 -12.106 1.00 98.69 87 ASP A N 1
ATOM 639 C CA . ASP A 1 87 ? -4.049 4.505 -13.351 1.00 98.69 87 ASP A CA 1
ATOM 640 C C . ASP A 1 87 ? -2.774 5.282 -13.019 1.00 98.69 87 ASP A C 1
ATOM 642 O O . ASP A 1 87 ? -2.820 6.453 -12.632 1.00 98.69 87 ASP A O 1
ATOM 646 N N . THR A 1 88 ? -1.631 4.596 -13.074 1.00 98.56 88 THR A N 1
ATOM 647 C CA . THR A 1 88 ? -0.316 5.214 -12.853 1.00 98.56 88 THR A CA 1
ATOM 648 C C . THR A 1 88 ? 0.357 5.648 -14.154 1.00 98.56 88 THR A C 1
ATOM 650 O O . THR A 1 88 ? 1.403 6.288 -14.115 1.00 98.56 88 THR A O 1
ATOM 653 N N . GLY A 1 89 ? -0.173 5.235 -15.310 1.00 97.06 89 GLY A N 1
ATOM 654 C CA . GLY A 1 89 ? 0.559 5.238 -16.579 1.00 97.06 89 GLY A CA 1
ATOM 655 C C . GLY A 1 89 ? 1.606 4.117 -16.712 1.00 97.06 89 GLY A C 1
ATOM 656 O O . GLY A 1 89 ? 2.223 3.987 -17.770 1.00 97.06 89 GLY A O 1
ATOM 657 N N . ALA A 1 90 ? 1.792 3.269 -15.691 1.00 97.38 90 ALA A N 1
ATOM 658 C CA . ALA A 1 90 ? 2.711 2.132 -15.690 1.00 97.38 90 ALA A CA 1
ATOM 659 C C . ALA A 1 90 ? 1.954 0.809 -15.465 1.00 97.38 90 ALA A C 1
ATOM 661 O O . ALA A 1 90 ? 1.887 0.294 -14.352 1.00 97.38 90 ALA A O 1
ATOM 662 N N . ALA A 1 91 ? 1.453 0.198 -16.545 1.00 97.62 91 ALA A N 1
ATOM 663 C CA . ALA A 1 91 ? 0.510 -0.932 -16.493 1.00 97.62 91 ALA A CA 1
ATOM 664 C C . ALA A 1 91 ? 0.933 -2.120 -15.601 1.00 97.62 91 ALA A C 1
ATOM 666 O O . ALA A 1 91 ? 0.108 -2.734 -14.927 1.00 97.62 91 ALA A O 1
ATOM 667 N N . TYR A 1 92 ? 2.223 -2.469 -15.575 1.00 98.44 92 TYR A N 1
ATOM 668 C CA . TYR A 1 92 ? 2.702 -3.539 -14.693 1.00 98.44 92 TYR A CA 1
ATOM 669 C C . TYR A 1 92 ? 2.671 -3.120 -13.216 1.00 98.44 92 TYR A C 1
ATOM 671 O O . TYR A 1 92 ? 2.378 -3.933 -12.345 1.00 98.44 92 TYR A O 1
ATOM 679 N N . PHE A 1 93 ? 2.953 -1.851 -12.922 1.00 98.75 93 PHE A N 1
ATOM 680 C CA . PHE A 1 93 ? 2.853 -1.321 -11.569 1.00 98.75 93 PHE A CA 1
ATOM 681 C C . PHE A 1 93 ? 1.391 -1.169 -11.130 1.00 98.75 93 PHE A C 1
ATOM 683 O O . PHE A 1 93 ? 1.086 -1.509 -9.989 1.00 98.75 93 PHE A O 1
ATOM 690 N N . ASP A 1 94 ? 0.480 -0.801 -12.038 1.00 98.75 94 ASP A N 1
ATOM 691 C CA . ASP A 1 94 ? -0.967 -0.849 -11.782 1.00 98.75 94 ASP A CA 1
ATOM 692 C C . ASP A 1 94 ? -1.378 -2.245 -11.306 1.00 98.75 94 ASP A C 1
ATOM 694 O O . ASP A 1 94 ? -1.962 -2.398 -10.232 1.00 98.75 94 ASP A O 1
ATOM 698 N N . HIS A 1 95 ? -0.947 -3.280 -12.033 1.00 98.56 95 HIS A N 1
ATOM 699 C CA . HIS A 1 95 ? -1.190 -4.670 -11.663 1.00 98.56 95 HIS A CA 1
ATOM 700 C C . HIS A 1 95 ? -0.624 -5.041 -10.278 1.00 98.56 95 HIS A C 1
ATOM 702 O O . HIS A 1 95 ? -1.248 -5.795 -9.526 1.00 98.56 95 HIS A O 1
ATOM 708 N N . MET A 1 96 ? 0.539 -4.503 -9.897 1.00 98.69 96 MET A N 1
ATOM 709 C CA . MET A 1 96 ? 1.119 -4.717 -8.564 1.00 98.69 96 MET A CA 1
ATOM 710 C C . MET A 1 96 ? 0.321 -4.019 -7.454 1.00 98.69 96 MET A C 1
ATOM 712 O O . MET A 1 96 ? 0.128 -4.588 -6.377 1.00 98.69 96 MET A O 1
ATOM 716 N N . LEU A 1 97 ? -0.183 -2.811 -7.705 1.00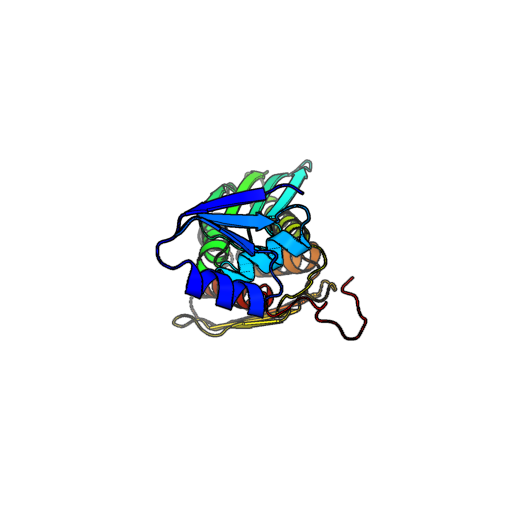 98.81 97 LEU A N 1
ATOM 717 C CA . LEU A 1 97 ? -1.045 -2.085 -6.772 1.00 98.81 97 LEU A CA 1
ATOM 718 C C . LEU A 1 97 ? -2.413 -2.767 -6.607 1.00 98.81 97 LEU A C 1
ATOM 720 O O . LEU A 1 97 ? -2.940 -2.822 -5.493 1.00 98.81 97 LEU A O 1
ATOM 724 N N . GLU A 1 98 ? -2.950 -3.377 -7.667 1.00 98.62 98 GLU A N 1
ATOM 725 C CA . GLU A 1 98 ? -4.135 -4.240 -7.581 1.00 98.62 98 GLU A CA 1
ATOM 726 C C . GLU A 1 98 ? -3.902 -5.421 -6.629 1.00 98.62 98 GLU A C 1
ATOM 728 O O . GLU A 1 98 ? -4.794 -5.759 -5.846 1.00 98.62 98 GLU A O 1
ATOM 733 N N . GLN A 1 99 ? -2.696 -6.014 -6.621 1.00 98.00 99 GLN A N 1
ATOM 734 C CA . GLN A 1 99 ? -2.365 -7.080 -5.667 1.00 98.00 99 GLN A CA 1
ATOM 735 C C . GLN A 1 99 ? -2.409 -6.578 -4.219 1.00 98.00 99 GLN A C 1
ATOM 737 O O . GLN A 1 99 ? -2.885 -7.303 -3.339 1.00 98.00 99 GLN A O 1
ATOM 742 N N . ILE A 1 100 ? -1.965 -5.338 -3.962 1.00 98.44 100 ILE A N 1
ATOM 743 C CA . ILE A 1 100 ? -2.075 -4.713 -2.634 1.00 98.44 100 ILE A CA 1
ATOM 744 C C . ILE A 1 100 ? -3.541 -4.605 -2.220 1.00 98.44 100 ILE A C 1
ATOM 746 O O . ILE A 1 100 ? -3.900 -5.066 -1.135 1.00 98.44 100 ILE A O 1
ATOM 750 N N . ALA A 1 101 ? -4.391 -4.048 -3.082 1.00 98.31 101 ALA A N 1
ATOM 751 C CA . ALA A 1 101 ? -5.808 -3.868 -2.786 1.00 98.31 101 ALA A CA 1
ATOM 752 C C . ALA A 1 101 ? -6.518 -5.212 -2.543 1.00 98.31 101 ALA A C 1
ATOM 754 O O . ALA A 1 101 ? -7.111 -5.438 -1.482 1.00 98.31 101 ALA A O 1
ATOM 755 N N . ALA A 1 102 ? -6.378 -6.153 -3.481 1.00 97.31 102 ALA A N 1
ATOM 756 C CA . ALA A 1 102 ? -7.072 -7.436 -3.455 1.00 97.31 102 ALA A CA 1
ATOM 757 C C . ALA A 1 102 ? -6.677 -8.303 -2.249 1.00 97.31 102 ALA A C 1
ATOM 759 O O . ALA A 1 102 ? -7.533 -8.843 -1.539 1.00 97.31 102 ALA A O 1
ATOM 760 N N . HIS A 1 103 ? -5.377 -8.445 -1.984 1.00 96.56 103 HIS A N 1
ATOM 761 C CA . HIS A 1 103 ? -4.898 -9.313 -0.908 1.00 96.56 103 HIS A CA 1
ATOM 762 C C . HIS A 1 103 ? -4.889 -8.620 0.460 1.00 96.56 103 HIS A C 1
ATOM 764 O O . HIS A 1 103 ? -5.058 -9.304 1.482 1.00 96.56 103 HIS A O 1
ATOM 770 N N . GLY A 1 104 ? -4.778 -7.288 0.467 1.00 96.81 104 GLY A N 1
ATOM 771 C CA . GLY A 1 104 ? -4.936 -6.422 1.632 1.00 96.81 104 GLY A CA 1
ATOM 772 C C . GLY A 1 104 ? -6.380 -6.344 2.118 1.00 96.81 104 GLY A C 1
ATOM 773 O O . GLY A 1 104 ?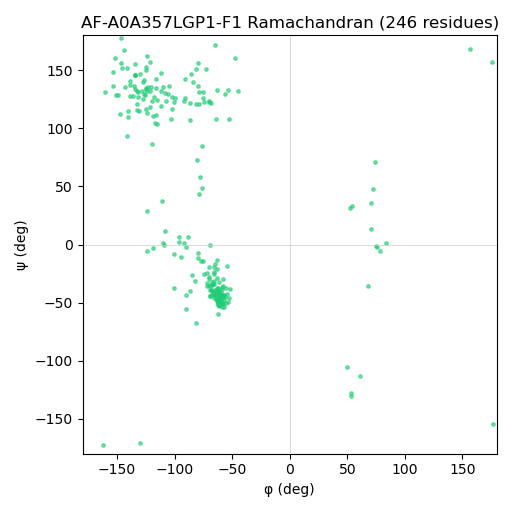 -6.618 -6.206 3.314 1.00 96.81 104 GLY A O 1
ATOM 774 N N . GLY A 1 105 ? -7.346 -6.535 1.215 1.00 96.81 105 GLY A N 1
ATOM 775 C CA . GLY A 1 105 ? -8.763 -6.351 1.520 1.00 96.81 105 GLY A CA 1
ATOM 776 C C . GLY A 1 105 ? -9.121 -4.879 1.724 1.00 96.81 105 GLY A C 1
ATOM 777 O O . GLY A 1 105 ? -9.950 -4.588 2.581 1.00 96.81 105 GLY A O 1
ATOM 778 N N . ILE A 1 106 ? -8.474 -3.991 0.964 1.00 97.81 106 ILE A N 1
ATOM 779 C CA . ILE A 1 106 ? -8.627 -2.534 1.041 1.00 97.81 106 ILE A CA 1
ATOM 780 C C . ILE A 1 106 ? -9.093 -1.969 -0.306 1.00 97.81 106 ILE A C 1
ATOM 782 O O . ILE A 1 106 ? -8.855 -2.575 -1.352 1.00 97.81 106 ILE A O 1
ATOM 786 N N . SER A 1 107 ? -9.712 -0.791 -0.285 1.00 98.19 107 SER A N 1
ATOM 787 C CA . SER A 1 107 ? -10.033 -0.028 -1.489 1.00 98.19 107 SER A CA 1
ATOM 788 C C . SER A 1 107 ? -8.826 0.814 -1.862 1.00 98.19 107 SER A C 1
ATOM 790 O O . SER A 1 107 ? -8.092 1.280 -0.981 1.00 98.19 107 SER A O 1
ATOM 792 N N . LEU A 1 108 ? -8.626 1.019 -3.161 1.00 98.69 108 LEU A N 1
ATOM 793 C CA . LEU A 1 108 ? -7.537 1.840 -3.666 1.00 98.69 108 LEU A CA 1
ATOM 794 C C . LEU A 1 108 ? -7.976 2.544 -4.944 1.00 98.69 108 LEU A C 1
ATOM 796 O O . LEU A 1 108 ? -8.163 1.917 -5.984 1.00 98.69 108 LEU A O 1
ATOM 800 N N . THR A 1 109 ? -8.106 3.862 -4.858 1.00 98.75 109 THR A N 1
ATOM 801 C CA . THR A 1 109 ? -8.187 4.728 -6.031 1.00 98.75 109 THR A CA 1
ATOM 802 C C . THR A 1 109 ? -6.884 5.504 -6.152 1.00 98.75 109 THR A C 1
ATOM 804 O O . THR A 1 109 ? -6.503 6.193 -5.206 1.00 98.75 109 THR A O 1
ATOM 807 N N . LEU A 1 110 ? -6.204 5.394 -7.289 1.00 98.81 110 LEU A N 1
ATOM 808 C CA . LEU A 1 110 ? -4.966 6.108 -7.580 1.00 98.81 110 LEU A CA 1
ATOM 809 C C . LEU A 1 110 ? -4.990 6.596 -9.025 1.00 98.81 110 LEU A C 1
ATOM 811 O O . LEU A 1 110 ? -5.209 5.802 -9.935 1.00 98.81 110 LEU A O 1
ATOM 815 N N . ALA A 1 111 ? -4.733 7.886 -9.218 1.00 98.81 111 ALA A N 1
ATOM 816 C CA . ALA A 1 111 ? -4.485 8.478 -10.527 1.00 98.81 111 ALA A CA 1
ATOM 817 C C . ALA A 1 111 ? -3.145 9.223 -10.513 1.00 98.81 111 ALA A C 1
ATOM 819 O O . ALA A 1 111 ? -2.870 9.968 -9.565 1.00 98.81 111 ALA A O 1
ATOM 820 N N . CYS A 1 112 ? -2.335 9.034 -11.552 1.00 98.75 112 CYS A N 1
ATOM 821 C CA . CYS A 1 112 ? -1.065 9.722 -11.748 1.00 98.75 112 CYS A CA 1
ATOM 822 C C . CYS A 1 112 ? -0.938 10.256 -13.176 1.00 98.75 112 CYS A C 1
ATOM 824 O O . CYS A 1 112 ? -1.120 9.529 -14.148 1.00 98.75 112 CYS A O 1
ATOM 826 N N . GLU A 1 113 ? -0.549 11.521 -13.287 1.00 98.50 113 GLU A N 1
ATOM 827 C CA . GLU A 1 113 ? 0.065 12.078 -14.489 1.00 98.50 113 GLU A CA 1
ATOM 828 C C . GLU A 1 113 ? 1.569 12.189 -14.220 1.00 98.50 113 GLU A C 1
ATOM 830 O O . GLU A 1 113 ? 1.989 13.016 -13.408 1.00 98.50 113 GLU A O 1
ATOM 835 N N . GLY A 1 114 ? 2.370 11.328 -14.848 1.00 97.06 114 GLY A N 1
ATOM 836 C CA . GLY A 1 114 ? 3.816 11.250 -14.638 1.00 97.06 114 GLY A CA 1
ATOM 837 C C . GLY A 1 114 ? 4.622 11.411 -15.924 1.00 97.06 114 GLY A C 1
ATOM 838 O O . GLY A 1 114 ? 4.114 11.235 -17.034 1.00 97.06 114 GLY A O 1
ATOM 839 N N . ASP A 1 115 ? 5.906 11.715 -15.780 1.00 95.88 115 ASP A N 1
ATOM 840 C CA . ASP A 1 115 ? 6.873 11.923 -16.858 1.00 95.88 115 ASP A CA 1
ATOM 841 C C . ASP A 1 115 ? 7.405 10.622 -17.490 1.00 95.88 115 ASP A C 1
ATOM 843 O O . ASP A 1 115 ? 8.584 10.510 -17.822 1.00 95.88 115 ASP A O 1
ATOM 847 N N . THR A 1 116 ? 6.509 9.663 -17.742 1.00 93.06 116 THR A N 1
ATOM 848 C CA . THR A 1 116 ? 6.804 8.304 -18.248 1.00 93.06 116 THR A CA 1
ATOM 849 C C . THR A 1 116 ? 7.616 8.246 -19.552 1.00 93.06 116 THR A C 1
ATOM 851 O O . THR A 1 116 ? 8.219 7.220 -19.866 1.00 93.06 116 THR A O 1
ATOM 854 N N . GLN A 1 117 ? 7.666 9.339 -20.319 1.00 93.75 117 GLN A N 1
ATOM 855 C CA . GLN A 1 117 ? 8.529 9.485 -21.495 1.00 93.75 117 GLN A CA 1
ATOM 856 C C . GLN A 1 117 ? 10.030 9.604 -21.173 1.00 93.75 117 GLN A C 1
ATOM 858 O O . GLN A 1 117 ? 10.848 9.434 -22.077 1.00 93.75 117 GLN A O 1
ATOM 863 N N . VAL A 1 118 ? 10.390 9.962 -19.935 1.00 94.75 118 VAL A N 1
ATOM 864 C CA . VAL A 1 118 ? 11.775 9.988 -19.444 1.00 94.75 118 VAL A CA 1
ATOM 865 C C . VAL A 1 118 ? 12.158 8.568 -19.040 1.00 94.75 118 VAL A C 1
ATOM 867 O O . VAL A 1 118 ? 12.966 7.931 -19.714 1.00 94.75 118 VAL A O 1
ATOM 870 N N . ASP A 1 119 ? 11.516 8.069 -17.986 1.00 94.81 119 ASP A N 1
ATOM 871 C CA . ASP A 1 119 ? 11.451 6.675 -17.562 1.00 94.81 119 ASP A CA 1
ATOM 872 C C . ASP A 1 119 ? 10.271 6.500 -16.578 1.00 94.81 119 ASP A C 1
ATOM 874 O O . ASP A 1 119 ? 9.459 7.406 -16.395 1.00 94.81 119 ASP A O 1
ATOM 878 N N . LEU A 1 120 ? 10.139 5.324 -15.954 1.00 97.62 120 LEU A N 1
ATOM 879 C CA . LEU A 1 120 ? 9.076 5.055 -14.975 1.00 97.62 120 LEU A CA 1
ATOM 880 C C . LEU A 1 120 ? 9.478 5.354 -13.520 1.00 97.62 120 LEU A C 1
ATOM 882 O O . LEU A 1 120 ? 8.673 5.115 -12.618 1.00 97.62 120 LEU A O 1
ATOM 886 N N . HIS A 1 121 ? 10.699 5.832 -13.265 1.00 98.62 121 HIS A N 1
ATOM 887 C CA . HIS A 1 121 ? 11.262 5.939 -11.921 1.00 98.62 121 HIS A CA 1
ATOM 888 C C . HIS A 1 121 ? 10.450 6.897 -11.050 1.00 98.62 121 HIS A C 1
ATOM 890 O O . HIS A 1 121 ? 9.892 6.469 -10.038 1.00 98.62 121 HIS A O 1
ATOM 896 N N . HIS A 1 122 ? 10.331 8.163 -11.467 1.00 98.56 122 HIS A N 1
ATOM 897 C CA . HIS A 1 122 ? 9.618 9.184 -10.691 1.00 98.56 122 HIS A CA 1
ATOM 898 C C . HIS A 1 122 ? 8.150 8.801 -10.500 1.00 98.56 122 HIS A C 1
ATOM 900 O O . HIS A 1 122 ? 7.617 8.883 -9.397 1.00 98.56 122 HIS A O 1
ATOM 906 N N . THR A 1 123 ? 7.513 8.298 -11.562 1.00 98.69 123 THR A N 1
ATOM 907 C CA . THR A 1 123 ? 6.114 7.853 -11.536 1.00 98.69 123 THR A CA 1
ATOM 908 C C . THR A 1 123 ? 5.891 6.763 -10.483 1.00 98.69 123 THR A C 1
ATOM 910 O O . THR A 1 123 ? 5.014 6.899 -9.629 1.00 98.69 123 THR A O 1
ATOM 913 N N . ILE A 1 124 ? 6.699 5.697 -10.488 1.00 98.81 124 ILE A N 1
ATOM 914 C CA . ILE A 1 124 ? 6.553 4.580 -9.543 1.00 98.81 124 ILE A CA 1
ATOM 915 C C . ILE A 1 124 ? 6.915 5.008 -8.113 1.00 98.81 124 ILE A C 1
ATOM 917 O O . ILE A 1 124 ? 6.188 4.676 -7.170 1.00 98.81 124 ILE A O 1
ATOM 921 N N . GLU A 1 125 ? 8.017 5.744 -7.933 1.00 98.88 125 GLU A N 1
ATOM 922 C CA . GLU A 1 125 ? 8.450 6.236 -6.621 1.00 98.88 125 GLU A CA 1
ATOM 923 C C . GLU A 1 125 ? 7.379 7.120 -5.977 1.00 98.88 125 GLU A C 1
ATOM 925 O O . GLU A 1 125 ? 6.975 6.890 -4.832 1.00 98.88 125 GLU A O 1
ATOM 930 N N . ASP A 1 126 ? 6.898 8.114 -6.715 1.00 98.81 126 ASP A N 1
ATOM 931 C CA . ASP A 1 126 ? 5.989 9.118 -6.188 1.00 98.81 126 ASP A CA 1
ATOM 932 C C . ASP A 1 126 ? 4.597 8.541 -5.928 1.00 98.81 126 ASP A C 1
ATOM 934 O O . ASP A 1 126 ? 3.953 8.916 -4.943 1.00 98.81 126 ASP A O 1
ATOM 938 N N . CYS A 1 127 ? 4.156 7.572 -6.738 1.00 98.88 127 CYS A N 1
ATOM 939 C CA . CYS A 1 127 ? 2.940 6.808 -6.466 1.00 98.88 127 CYS A CA 1
ATOM 940 C C . CYS A 1 127 ? 3.068 5.996 -5.173 1.00 98.88 127 CYS A C 1
ATOM 942 O O . CYS A 1 127 ? 2.136 5.976 -4.367 1.00 98.88 127 CYS A O 1
ATOM 944 N N . ALA A 1 128 ? 4.222 5.365 -4.930 1.00 98.88 128 ALA A N 1
ATOM 945 C CA . ALA A 1 128 ? 4.476 4.640 -3.687 1.00 98.88 128 ALA A CA 1
ATOM 946 C C . ALA A 1 128 ? 4.512 5.579 -2.465 1.00 98.88 128 ALA A C 1
ATOM 948 O O . ALA A 1 128 ? 3.958 5.241 -1.417 1.00 98.88 128 ALA A O 1
ATOM 949 N N . LEU A 1 129 ? 5.102 6.774 -2.596 1.00 98.94 129 LEU A N 1
ATOM 950 C CA . LEU A 1 129 ? 5.086 7.803 -1.549 1.00 98.94 129 LEU A CA 1
ATOM 951 C C . LEU A 1 129 ? 3.664 8.304 -1.255 1.00 98.94 129 LEU A C 1
ATOM 953 O O . LEU A 1 129 ? 3.276 8.388 -0.090 1.00 98.94 129 LEU A O 1
ATOM 957 N N . ALA A 1 130 ? 2.878 8.615 -2.289 1.00 98.88 130 ALA A N 1
ATOM 958 C CA . ALA A 1 130 ? 1.496 9.072 -2.138 1.00 98.88 130 ALA A CA 1
ATOM 959 C C . ALA A 1 130 ? 0.604 7.983 -1.520 1.00 98.88 130 ALA A C 1
ATOM 961 O O . ALA A 1 130 ? -0.192 8.262 -0.620 1.00 98.88 130 ALA A O 1
ATOM 962 N N . LEU A 1 131 ? 0.783 6.725 -1.936 1.00 98.88 131 LEU A N 1
ATOM 963 C CA . LEU A 1 131 ? 0.092 5.587 -1.338 1.00 98.88 131 LEU A CA 1
ATOM 964 C C . LEU A 1 131 ? 0.418 5.447 0.146 1.00 98.88 131 LEU A C 1
ATOM 966 O O . LEU A 1 131 ? -0.491 5.312 0.965 1.00 98.88 131 LEU A O 1
ATOM 970 N N . GLY A 1 132 ? 1.694 5.509 0.523 1.00 98.75 132 GLY A N 1
ATOM 971 C CA . GLY A 1 132 ? 2.057 5.393 1.928 1.00 98.75 132 GLY A CA 1
ATOM 972 C C . GLY A 1 132 ? 1.592 6.579 2.781 1.00 98.75 132 GLY A C 1
ATOM 973 O O . GLY A 1 132 ? 1.186 6.368 3.923 1.00 98.75 132 GLY A O 1
ATOM 974 N N . GLN A 1 133 ? 1.537 7.796 2.225 1.00 98.81 133 GLN A N 1
ATOM 975 C CA . GLN A 1 133 ? 0.919 8.958 2.881 1.00 98.81 133 GLN A CA 1
ATOM 976 C C . GLN A 1 133 ? -0.573 8.727 3.149 1.00 98.81 133 GLN A C 1
ATOM 978 O O . GLN A 1 133 ? -1.034 8.944 4.270 1.00 98.81 133 GLN A O 1
ATOM 983 N N . ALA A 1 134 ? -1.314 8.237 2.152 1.00 98.75 134 ALA A N 1
ATOM 984 C CA . ALA A 1 134 ? -2.733 7.933 2.300 1.00 98.75 134 ALA A CA 1
ATOM 985 C C . ALA A 1 134 ? -2.969 6.800 3.315 1.00 98.75 134 ALA A C 1
ATOM 987 O O . ALA A 1 134 ? -3.842 6.912 4.171 1.00 98.75 134 ALA A O 1
ATOM 988 N N . LEU A 1 135 ? -2.148 5.744 3.300 1.00 98.69 135 LEU A N 1
ATOM 989 C CA . LEU A 1 135 ? -2.192 4.681 4.311 1.00 98.69 135 LEU A CA 1
ATOM 990 C C . LEU A 1 135 ? -1.918 5.223 5.722 1.00 98.69 135 LEU A C 1
ATOM 992 O O . LEU A 1 135 ? -2.637 4.879 6.656 1.00 98.69 135 LEU A O 1
ATOM 996 N N . SER A 1 136 ? -0.916 6.091 5.885 1.00 98.25 136 SER A N 1
ATOM 997 C CA . SER A 1 136 ? -0.608 6.734 7.169 1.00 98.25 136 SER A CA 1
ATOM 998 C C . SER A 1 136 ? -1.780 7.581 7.675 1.00 98.25 136 SER A C 1
ATOM 1000 O O . SER A 1 136 ? -2.186 7.451 8.829 1.00 98.25 136 SER A O 1
ATOM 1002 N N . ALA A 1 137 ? -2.389 8.379 6.791 1.00 97.62 137 ALA A N 1
ATOM 1003 C CA . ALA A 1 137 ? -3.572 9.173 7.111 1.00 97.62 137 ALA A CA 1
ATOM 1004 C C . ALA A 1 137 ? -4.752 8.292 7.553 1.00 97.62 137 ALA A C 1
ATOM 1006 O O . ALA A 1 137 ? -5.384 8.578 8.568 1.00 97.62 137 ALA A O 1
ATOM 1007 N N . ALA A 1 138 ? -4.999 7.184 6.849 1.00 97.12 138 ALA A N 1
ATOM 1008 C CA . ALA A 1 138 ? -6.057 6.233 7.183 1.00 97.12 138 ALA A CA 1
ATOM 1009 C C . ALA A 1 138 ? -5.825 5.517 8.525 1.00 97.12 138 ALA A C 1
ATOM 1011 O O . ALA A 1 138 ? -6.775 5.160 9.223 1.00 97.12 138 ALA A O 1
ATOM 1012 N N . LEU A 1 139 ? -4.560 5.298 8.891 1.00 95.88 139 LEU A N 1
ATOM 1013 C CA . LEU A 1 139 ? -4.169 4.685 10.158 1.00 95.88 139 LEU A CA 1
ATOM 1014 C C . LEU A 1 139 ? -4.331 5.628 11.360 1.00 95.88 139 LEU A C 1
ATOM 1016 O O . LEU A 1 139 ? -4.491 5.139 12.482 1.00 95.88 139 LEU A O 1
ATOM 1020 N N . GLY A 1 140 ? -4.287 6.948 11.156 1.00 93.44 140 GLY A N 1
ATOM 1021 C CA . GLY A 1 140 ? -4.433 7.951 12.214 1.00 93.44 140 GLY A CA 1
ATOM 1022 C C . GLY A 1 140 ? -3.464 7.721 13.380 1.00 93.44 140 GLY A C 1
ATOM 1023 O O . GLY A 1 140 ? -2.265 7.535 13.187 1.00 93.44 140 GLY A O 1
ATOM 1024 N N . GLU A 1 141 ? -3.987 7.664 14.609 1.00 89.94 141 GLU A N 1
ATOM 1025 C CA . GLU A 1 141 ? -3.191 7.373 15.817 1.00 89.94 141 GLU A CA 1
ATOM 1026 C C . GLU A 1 141 ? -2.677 5.922 15.901 1.00 89.94 141 GLU A C 1
ATOM 1028 O O . GLU A 1 141 ? -2.024 5.557 16.882 1.00 89.94 141 GLU A O 1
ATOM 1033 N N . ARG A 1 142 ? -2.993 5.068 14.912 1.00 92.25 142 ARG A N 1
ATOM 1034 C CA . ARG A 1 142 ? -2.664 3.628 14.895 1.00 92.25 142 ARG A CA 1
ATOM 1035 C C . ARG A 1 142 ? -3.175 2.913 16.151 1.00 92.25 142 ARG A C 1
ATOM 1037 O O . ARG A 1 142 ? -2.558 1.985 16.674 1.00 92.25 142 ARG A O 1
ATOM 1044 N N . ARG A 1 143 ? -4.307 3.387 16.664 1.00 87.56 143 ARG A N 1
ATOM 1045 C CA . ARG A 1 143 ? -4.956 2.880 17.867 1.00 87.56 143 ARG A CA 1
ATOM 1046 C C . ARG A 1 143 ? -5.740 1.614 17.540 1.00 87.56 143 ARG A C 1
ATOM 1048 O O . ARG A 1 143 ? -6.439 1.559 16.534 1.00 87.56 143 ARG A O 1
ATOM 1055 N N . GLY A 1 144 ? -5.621 0.608 18.399 1.00 89.44 144 GLY A N 1
ATOM 1056 C CA . GLY A 1 144 ? -6.421 -0.609 18.335 1.00 89.44 144 GLY A CA 1
ATOM 1057 C C . GLY A 1 144 ? -5.994 -1.633 17.288 1.00 89.44 144 GLY A C 1
ATOM 1058 O O . GLY A 1 144 ? -6.563 -2.719 17.260 1.00 89.44 144 GLY A O 1
ATOM 1059 N N . ILE A 1 145 ? -5.014 -1.324 16.436 1.00 95.12 145 ILE A N 1
ATOM 1060 C CA . ILE A 1 145 ? -4.548 -2.247 15.395 1.00 95.12 145 ILE A CA 1
ATOM 1061 C C . ILE A 1 145 ? -3.593 -3.314 15.955 1.00 95.12 145 ILE A C 1
ATOM 1063 O O . ILE A 1 145 ? -2.884 -3.069 16.930 1.00 95.12 145 ILE A O 1
ATOM 1067 N N . ALA A 1 146 ? -3.495 -4.457 15.277 1.00 96.44 146 ALA A N 1
ATOM 1068 C CA . ALA A 1 146 ? -2.554 -5.535 15.594 1.00 96.44 146 ALA A CA 1
ATOM 1069 C C . ALA A 1 146 ? -1.079 -5.112 15.452 1.00 96.44 146 ALA A C 1
ATOM 1071 O O . ALA A 1 146 ? -0.183 -5.726 16.036 1.00 96.44 146 ALA A O 1
ATOM 1072 N N . ARG A 1 147 ? -0.819 -4.045 14.678 1.00 96.50 147 ARG A N 1
ATOM 1073 C CA . ARG A 1 147 ? 0.471 -3.371 14.437 1.00 96.50 147 ARG A CA 1
ATOM 1074 C C . ARG A 1 147 ? 1.499 -4.179 13.644 1.00 96.50 147 ARG A C 1
ATOM 1076 O O . ARG A 1 147 ? 2.244 -3.581 12.865 1.00 96.50 147 ARG A O 1
ATOM 1083 N N . TYR A 1 148 ? 1.549 -5.491 13.832 1.00 97.06 148 TYR A N 1
ATOM 1084 C CA . TYR A 1 148 ? 2.522 -6.385 13.217 1.00 97.06 148 TYR A CA 1
ATOM 1085 C C . TYR A 1 148 ? 1.875 -7.324 12.202 1.00 97.06 148 TYR A C 1
ATOM 1087 O O . TYR A 1 148 ? 0.744 -7.767 12.382 1.00 97.06 148 TYR A O 1
ATOM 1095 N N . GLY A 1 149 ? 2.618 -7.674 11.153 1.00 94.88 149 GLY A N 1
ATOM 1096 C CA . GLY A 1 149 ? 2.166 -8.634 10.149 1.00 94.88 149 GLY A CA 1
ATOM 1097 C C . GLY A 1 149 ? 3.317 -9.346 9.452 1.00 94.88 149 GLY A C 1
ATOM 1098 O O . GLY A 1 149 ? 4.393 -8.771 9.292 1.00 94.88 149 GLY A O 1
ATOM 1099 N N . PHE A 1 150 ? 3.078 -10.598 9.049 1.00 92.44 150 PHE A N 1
ATOM 1100 C CA . PHE A 1 150 ? 4.070 -11.509 8.464 1.00 92.44 150 PHE A CA 1
ATOM 1101 C C . PHE A 1 150 ? 3.414 -12.413 7.398 1.00 92.44 150 PHE A C 1
ATOM 1103 O O . PHE A 1 150 ? 2.223 -12.701 7.501 1.00 92.44 150 PHE A O 1
ATOM 1110 N N . THR A 1 151 ? 4.156 -12.885 6.389 1.00 80.56 151 THR A N 1
ATOM 1111 C CA . THR A 1 151 ? 3.610 -13.673 5.250 1.00 80.56 151 THR A CA 1
ATOM 1112 C C . THR A 1 151 ? 4.630 -14.654 4.635 1.00 80.56 151 THR A C 1
ATOM 1114 O O . THR A 1 151 ? 5.833 -14.478 4.831 1.00 80.56 151 THR A O 1
ATOM 1117 N N . LEU A 1 152 ? 4.153 -15.673 3.898 1.00 65.25 152 LEU A N 1
ATOM 1118 C CA . LEU A 1 152 ? 4.903 -16.834 3.357 1.00 65.25 152 LEU A CA 1
ATOM 1119 C C . LEU A 1 152 ? 4.318 -17.288 1.961 1.00 65.25 152 LEU A C 1
ATOM 1121 O O . LEU A 1 152 ? 3.349 -16.665 1.534 1.00 65.25 152 LEU A O 1
ATOM 1125 N N . PRO A 1 153 ? 4.875 -18.306 1.244 1.00 74.38 153 PRO A N 1
ATOM 1126 C CA . PRO A 1 153 ? 5.235 -18.355 -0.207 1.00 74.38 153 PRO A CA 1
ATOM 1127 C C . PRO A 1 153 ? 4.123 -18.267 -1.288 1.00 74.38 153 PRO A C 1
ATOM 1129 O O . PRO A 1 153 ? 2.939 -18.388 -0.983 1.00 74.38 153 PRO A O 1
ATOM 1132 N N . MET A 1 154 ? 4.536 -18.136 -2.570 1.00 75.12 154 MET A N 1
ATOM 1133 C CA . MET A 1 154 ? 3.700 -18.209 -3.788 1.00 75.12 154 MET A CA 1
ATOM 1134 C C . MET A 1 154 ? 4.409 -18.956 -4.944 1.00 75.12 154 MET A C 1
ATOM 1136 O O . MET A 1 154 ? 5.369 -18.448 -5.514 1.00 75.12 154 MET A O 1
ATOM 1140 N N . ASP A 1 155 ? 3.873 -20.108 -5.358 1.00 82.19 155 ASP A N 1
ATOM 1141 C CA . ASP A 1 155 ? 4.417 -20.957 -6.435 1.00 82.19 155 ASP A CA 1
ATOM 1142 C C . ASP A 1 155 ? 5.904 -21.315 -6.228 1.00 82.19 155 ASP A C 1
ATOM 1144 O O . ASP A 1 155 ? 6.266 -21.796 -5.151 1.00 82.19 155 ASP A O 1
ATOM 1148 N N . GLU A 1 156 ? 6.775 -21.133 -7.231 1.00 91.25 156 GLU A N 1
ATOM 1149 C CA . GLU A 1 156 ? 8.222 -21.360 -7.093 1.00 91.25 156 GLU A CA 1
ATOM 1150 C C . GLU A 1 156 ? 8.948 -20.190 -6.410 1.00 91.25 156 GLU A C 1
ATOM 1152 O O . GLU A 1 156 ? 10.111 -20.321 -6.011 1.00 91.25 156 GLU A O 1
ATOM 1157 N N . ALA A 1 157 ? 8.268 -19.052 -6.257 1.00 93.06 157 ALA A N 1
ATOM 1158 C CA . ALA A 1 157 ? 8.775 -17.892 -5.549 1.00 93.06 157 ALA A CA 1
ATOM 1159 C C . ALA A 1 157 ? 8.398 -17.926 -4.055 1.00 93.06 157 ALA A C 1
ATOM 1161 O O . ALA A 1 157 ? 7.303 -18.286 -3.625 1.00 93.06 157 ALA A O 1
ATOM 1162 N N . GLU A 1 158 ? 9.313 -17.486 -3.202 1.00 94.75 158 GLU A N 1
ATOM 1163 C CA . GLU A 1 158 ? 9.023 -17.248 -1.790 1.00 94.75 158 GLU A CA 1
ATOM 1164 C C . GLU A 1 158 ? 9.389 -15.809 -1.468 1.00 94.75 158 GLU A C 1
ATOM 1166 O O . GLU A 1 158 ? 10.570 -15.462 -1.462 1.00 94.75 158 GLU A O 1
ATOM 1171 N N . ALA A 1 159 ? 8.372 -15.001 -1.165 1.00 95.94 159 ALA A N 1
ATOM 1172 C CA . ALA A 1 159 ? 8.529 -13.682 -0.576 1.00 95.94 159 ALA A CA 1
ATOM 1173 C C . ALA A 1 159 ? 8.122 -13.717 0.902 1.00 95.94 159 ALA A C 1
ATOM 1175 O O . ALA A 1 159 ? 7.038 -14.182 1.261 1.00 95.94 159 ALA A O 1
ATOM 1176 N N . LYS A 1 160 ? 8.998 -13.201 1.760 1.00 96.12 160 LYS A N 1
ATOM 1177 C CA . LYS A 1 160 ? 8.772 -12.999 3.189 1.00 96.12 160 LYS A CA 1
ATOM 1178 C C . LYS A 1 160 ? 8.719 -11.510 3.435 1.00 96.12 160 LYS A C 1
ATOM 1180 O O . LYS A 1 160 ? 9.694 -10.812 3.175 1.00 96.12 160 LYS A O 1
ATOM 1185 N N . VAL A 1 161 ? 7.589 -11.040 3.940 1.00 97.69 161 VAL A N 1
ATOM 1186 C CA . VAL A 1 161 ? 7.407 -9.641 4.322 1.00 97.69 161 VAL A CA 1
ATOM 1187 C C . VAL A 1 161 ? 7.034 -9.576 5.788 1.00 97.69 161 VAL A C 1
ATOM 1189 O O . VAL A 1 161 ? 6.147 -10.308 6.225 1.00 97.69 161 VAL A O 1
ATOM 1192 N N . SER A 1 162 ? 7.710 -8.706 6.533 1.00 97.56 162 SER A N 1
ATOM 1193 C CA . SER A 1 162 ? 7.363 -8.360 7.909 1.00 97.56 162 SER A CA 1
ATOM 1194 C C . SER A 1 162 ? 7.181 -6.856 8.052 1.00 97.56 162 SER A C 1
ATOM 1196 O O . SER A 1 162 ? 8.029 -6.094 7.581 1.00 97.56 162 SER A O 1
ATOM 1198 N N . ILE A 1 163 ? 6.106 -6.444 8.723 1.00 97.75 163 ILE A N 1
ATOM 1199 C CA . ILE A 1 163 ? 5.744 -5.036 8.918 1.00 97.75 163 ILE A CA 1
ATOM 1200 C C . ILE A 1 163 ? 5.617 -4.733 10.416 1.00 97.75 163 ILE A C 1
ATOM 1202 O O . ILE A 1 163 ? 4.992 -5.499 11.147 1.00 97.75 163 ILE A O 1
ATOM 1206 N N . ASP A 1 164 ? 6.182 -3.604 10.854 1.00 98.12 164 ASP A N 1
ATOM 1207 C CA . ASP A 1 164 ? 5.884 -2.933 12.130 1.00 98.12 164 ASP A CA 1
ATOM 1208 C C . ASP A 1 164 ? 5.332 -1.534 11.827 1.00 98.12 164 ASP A C 1
ATOM 1210 O O . ASP A 1 164 ? 6.081 -0.643 11.411 1.00 98.12 164 ASP A O 1
ATOM 1214 N N . LEU A 1 165 ? 4.038 -1.315 12.087 1.00 97.56 165 LEU A N 1
ATOM 1215 C CA . LEU A 1 165 ? 3.382 0.001 12.021 1.00 97.56 165 LEU A CA 1
ATOM 1216 C C . LEU A 1 165 ? 3.734 0.857 13.250 1.00 97.56 165 LEU A C 1
ATOM 1218 O O . LEU A 1 165 ? 2.879 1.399 13.945 1.00 97.56 165 LEU A O 1
ATOM 1222 N N . GLY A 1 166 ? 5.027 0.925 13.553 1.00 95.56 166 GLY A N 1
ATOM 1223 C CA . GLY A 1 166 ? 5.576 1.475 14.784 1.00 95.56 166 GLY A CA 1
ATOM 1224 C C . GLY A 1 166 ? 6.025 2.929 14.689 1.00 95.56 166 GLY A C 1
ATOM 1225 O O . GLY A 1 166 ? 6.648 3.403 15.642 1.00 95.56 166 GLY A O 1
ATOM 1226 N N . GLY A 1 167 ? 5.771 3.619 13.576 1.00 94.62 167 GLY A N 1
ATOM 1227 C CA . GLY A 1 167 ? 6.091 5.040 13.426 1.00 94.62 167 GLY A CA 1
ATOM 1228 C C . GLY A 1 167 ? 7.520 5.360 13.008 1.00 94.62 167 GLY A C 1
ATOM 1229 O O . GLY A 1 167 ? 7.917 6.517 12.927 1.00 94.62 167 GLY A O 1
ATOM 1230 N N . ARG A 1 168 ? 8.342 4.335 12.781 1.00 96.88 168 ARG A N 1
ATOM 1231 C CA . ARG A 1 168 ? 9.761 4.497 12.458 1.00 96.88 168 ARG A CA 1
ATOM 1232 C C . ARG A 1 168 ? 10.002 3.967 11.053 1.00 96.88 168 ARG A C 1
ATOM 1234 O O . ARG A 1 168 ? 9.908 2.752 10.879 1.00 96.88 168 ARG A O 1
ATOM 1241 N N . PRO A 1 169 ? 10.309 4.836 10.079 1.00 97.75 169 PRO A N 1
ATOM 1242 C CA . PRO A 1 169 ? 10.567 4.398 8.721 1.00 97.75 169 PRO A CA 1
ATOM 1243 C C . PRO A 1 169 ? 11.868 3.597 8.674 1.00 97.75 169 PRO A C 1
ATOM 1245 O O . PRO A 1 169 ? 12.931 4.087 9.063 1.00 97.75 169 PRO A O 1
ATOM 1248 N N . TYR A 1 170 ? 11.784 2.353 8.213 1.00 98.38 170 TYR A N 1
ATOM 1249 C CA . TYR A 1 170 ? 12.949 1.501 7.998 1.00 98.38 170 TYR A CA 1
ATOM 1250 C C . TYR A 1 170 ? 12.648 0.477 6.908 1.00 98.38 170 TYR A C 1
ATOM 1252 O O . TYR A 1 170 ? 11.575 -0.117 6.907 1.00 98.38 170 TYR A O 1
ATOM 1260 N N . SER A 1 171 ? 13.578 0.255 5.982 1.00 98.38 171 SER A N 1
ATOM 1261 C CA . SER A 1 171 ? 13.374 -0.686 4.880 1.00 98.38 171 SER A CA 1
ATOM 1262 C C . SER A 1 171 ? 14.567 -1.611 4.732 1.00 98.38 171 SER A C 1
ATOM 1264 O O . SER A 1 171 ? 15.701 -1.147 4.630 1.00 98.38 171 SER A O 1
ATOM 1266 N N . VAL A 1 172 ? 14.296 -2.910 4.639 1.00 98.50 172 VAL A N 1
ATOM 1267 C CA . VAL A 1 172 ? 15.273 -3.935 4.249 1.00 98.50 172 VAL A CA 1
ATOM 1268 C C . VAL A 1 172 ? 14.710 -4.680 3.050 1.00 98.50 172 VAL A C 1
ATOM 1270 O O . VAL A 1 172 ? 13.547 -5.075 3.072 1.00 98.50 172 VAL A O 1
ATOM 1273 N N . PHE A 1 173 ? 15.517 -4.858 2.007 1.00 98.56 173 PHE A N 1
ATOM 1274 C CA . PHE A 1 173 ? 15.140 -5.640 0.835 1.00 98.56 173 PHE A CA 1
ATOM 1275 C C . PHE A 1 173 ? 16.275 -6.596 0.473 1.00 98.56 173 PHE A C 1
ATOM 1277 O O . PHE A 1 173 ? 17.366 -6.162 0.109 1.00 98.56 173 PHE A O 1
ATOM 1284 N N . GLU A 1 174 ? 16.009 -7.893 0.574 1.00 98.38 174 GLU A N 1
ATOM 1285 C CA . GLU A 1 174 ? 16.948 -8.969 0.275 1.00 98.38 174 GLU A CA 1
ATOM 1286 C C . GLU A 1 174 ? 16.413 -9.800 -0.890 1.00 98.38 174 GLU A C 1
ATOM 1288 O O . GLU A 1 174 ? 15.492 -10.598 -0.747 1.00 98.38 174 GLU A O 1
ATOM 1293 N N . GLY A 1 175 ? 16.982 -9.618 -2.072 1.00 95.62 175 GLY A N 1
ATOM 1294 C CA . GLY A 1 175 ? 16.570 -10.350 -3.259 1.00 95.62 175 GLY A CA 1
ATOM 1295 C C . GLY A 1 175 ? 17.331 -9.864 -4.476 1.00 95.62 175 GLY A C 1
ATOM 1296 O O . GLY A 1 175 ? 17.842 -8.745 -4.492 1.00 95.62 175 GLY A O 1
ATOM 1297 N N . ALA A 1 176 ? 17.412 -10.715 -5.490 1.00 95.25 176 ALA A N 1
ATOM 1298 C CA . ALA A 1 176 ? 18.048 -10.386 -6.754 1.00 95.25 176 ALA A CA 1
ATOM 1299 C C . ALA A 1 176 ? 17.092 -10.681 -7.908 1.00 95.25 176 ALA A C 1
ATOM 1301 O O . ALA A 1 176 ? 16.397 -11.705 -7.910 1.00 95.25 176 ALA A O 1
ATOM 1302 N N . PHE A 1 177 ? 17.096 -9.791 -8.893 1.00 97.31 177 PHE A N 1
ATOM 1303 C CA . PHE A 1 177 ? 16.370 -9.939 -10.147 1.00 97.31 177 PHE A CA 1
ATOM 1304 C C . PHE A 1 177 ? 17.376 -10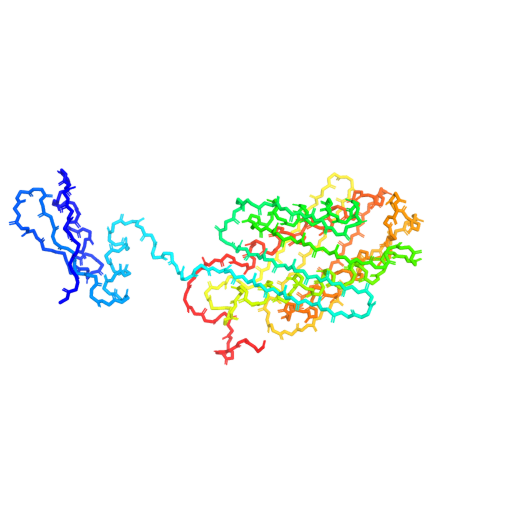.162 -11.273 1.00 97.31 177 PHE A C 1
ATOM 1306 O O . PHE A 1 177 ? 18.429 -9.525 -11.288 1.00 97.31 177 PHE A O 1
ATOM 1313 N N . ALA A 1 178 ? 17.094 -11.113 -12.161 1.00 97.00 178 ALA A N 1
ATOM 1314 C CA . ALA A 1 178 ? 18.013 -11.470 -13.241 1.00 97.00 178 ALA A CA 1
ATOM 1315 C C . ALA A 1 178 ? 17.806 -10.572 -14.468 1.00 97.00 178 ALA A C 1
ATOM 1317 O O . ALA A 1 178 ? 18.766 -10.150 -15.112 1.00 97.00 178 ALA A O 1
ATOM 1318 N N . ALA A 1 179 ? 16.549 -10.268 -14.778 1.00 97.06 179 ALA A N 1
ATOM 1319 C CA . ALA A 1 179 ? 16.142 -9.354 -15.820 1.00 97.06 179 ALA A CA 1
ATOM 1320 C C . ALA A 1 179 ? 16.156 -7.906 -15.303 1.00 97.06 179 ALA A C 1
ATOM 1322 O O . ALA A 1 179 ? 15.700 -7.642 -14.187 1.00 97.06 179 ALA A O 1
ATOM 1323 N N . PRO A 1 180 ? 16.616 -6.940 -16.117 1.00 97.44 180 PRO A N 1
ATOM 1324 C CA . PRO A 1 180 ? 16.511 -5.524 -15.774 1.00 97.44 180 PRO A CA 1
ATOM 1325 C C . PRO A 1 180 ? 15.065 -5.014 -15.862 1.00 97.44 180 PRO A C 1
ATOM 1327 O O . PRO A 1 180 ? 14.721 -4.039 -15.201 1.00 97.44 180 PRO A O 1
ATOM 1330 N N . LEU A 1 181 ? 14.219 -5.670 -16.666 1.00 98.00 181 LEU A N 1
ATOM 1331 C CA . LEU A 1 181 ? 12.842 -5.267 -16.935 1.00 98.00 181 LEU A CA 1
ATOM 1332 C C . LEU A 1 181 ? 11.881 -6.462 -16.860 1.00 98.00 181 LEU A C 1
ATOM 1334 O O . LEU A 1 181 ? 12.220 -7.559 -17.308 1.00 98.00 181 LEU A O 1
ATOM 1338 N N . ILE A 1 182 ? 10.654 -6.218 -16.396 1.00 97.81 182 ILE A N 1
ATOM 1339 C CA . ILE A 1 182 ? 9.487 -7.089 -16.597 1.00 97.81 182 ILE A CA 1
ATOM 1340 C C . ILE A 1 182 ? 8.480 -6.307 -17.444 1.00 97.81 182 ILE A C 1
ATOM 1342 O O . ILE A 1 182 ? 7.845 -5.361 -16.977 1.00 97.81 182 ILE A O 1
ATOM 1346 N N . GLY A 1 183 ? 8.379 -6.639 -18.732 1.00 94.75 183 GLY A N 1
ATOM 1347 C CA . GLY A 1 183 ? 7.712 -5.753 -19.688 1.00 94.75 183 GLY A CA 1
ATOM 1348 C C . GLY A 1 183 ? 8.440 -4.406 -19.754 1.00 94.75 183 GLY A C 1
ATOM 1349 O O . GLY A 1 183 ? 9.584 -4.356 -20.196 1.00 94.75 183 GLY A O 1
ATOM 1350 N N . GLN A 1 184 ? 7.791 -3.330 -19.300 1.00 94.56 184 GLN A N 1
ATOM 1351 C CA . GLN A 1 184 ? 8.397 -1.992 -19.186 1.00 94.56 184 GLN A CA 1
ATOM 1352 C C . GLN A 1 184 ? 8.845 -1.641 -17.760 1.00 94.56 184 GLN A C 1
ATOM 1354 O O . GLN A 1 184 ? 9.492 -0.620 -17.560 1.00 94.56 184 GLN A O 1
ATOM 1359 N N . TYR A 1 185 ? 8.511 -2.465 -16.766 1.00 98.19 185 TYR A N 1
ATOM 1360 C CA . TYR A 1 185 ? 8.790 -2.185 -15.362 1.00 98.19 185 TYR A CA 1
ATOM 1361 C C . TYR A 1 185 ? 10.256 -2.476 -15.014 1.00 98.19 185 TYR A C 1
ATOM 1363 O O . TYR A 1 185 ? 10.666 -3.635 -15.142 1.00 98.19 185 TYR A O 1
ATOM 1371 N N . PRO A 1 186 ? 11.043 -1.493 -14.537 1.00 98.31 186 PRO A N 1
ATOM 1372 C CA . PRO A 1 186 ? 12.406 -1.740 -14.082 1.00 98.31 186 PRO A CA 1
ATOM 1373 C C . PRO A 1 186 ? 12.410 -2.534 -12.779 1.00 98.31 186 PRO A C 1
ATOM 1375 O O . PRO A 1 186 ? 11.830 -2.114 -11.780 1.00 98.31 186 PRO A O 1
ATOM 1378 N N . THR A 1 187 ? 13.070 -3.692 -12.763 1.00 98.25 187 THR A N 1
ATOM 1379 C CA . THR A 1 187 ? 13.014 -4.614 -11.614 1.00 98.25 187 THR A CA 1
ATOM 1380 C C . THR A 1 187 ? 13.592 -4.010 -10.337 1.00 98.25 187 THR A C 1
ATOM 1382 O O . THR A 1 187 ? 13.099 -4.309 -9.244 1.00 98.25 187 THR A O 1
ATOM 1385 N N . GLU A 1 188 ? 14.554 -3.091 -10.468 1.00 97.69 188 GLU A N 1
ATOM 1386 C CA . GLU A 1 188 ? 15.110 -2.297 -9.366 1.00 97.69 188 GLU A CA 1
ATOM 1387 C C . GLU A 1 188 ? 14.055 -1.474 -8.613 1.00 97.69 188 GLU A C 1
ATOM 1389 O O . GLU A 1 188 ? 14.162 -1.304 -7.393 1.00 97.69 188 GLU A O 1
ATOM 1394 N N . MET A 1 189 ? 12.978 -1.058 -9.293 1.00 98.62 189 MET A N 1
ATOM 1395 C CA . MET A 1 189 ? 11.896 -0.304 -8.664 1.00 98.62 189 MET A CA 1
ATOM 1396 C C . MET A 1 189 ? 11.148 -1.129 -7.623 1.00 98.62 189 MET A C 1
ATOM 1398 O O . MET A 1 189 ? 10.550 -0.552 -6.722 1.00 98.62 189 MET A O 1
ATOM 1402 N N . THR A 1 190 ? 11.242 -2.464 -7.647 1.00 98.56 190 THR A N 1
ATOM 1403 C CA . THR A 1 190 ? 10.608 -3.310 -6.623 1.00 98.56 190 THR A CA 1
ATOM 1404 C C . THR A 1 190 ? 11.127 -2.966 -5.232 1.00 98.56 190 THR A C 1
ATOM 1406 O O . THR A 1 190 ? 10.339 -2.719 -4.323 1.00 98.56 190 THR A O 1
ATOM 1409 N N . ALA A 1 191 ? 12.449 -2.887 -5.061 1.00 98.62 191 ALA A N 1
ATOM 1410 C CA . ALA A 1 191 ? 13.040 -2.504 -3.782 1.00 98.62 191 ALA A CA 1
ATOM 1411 C C . ALA A 1 191 ? 12.756 -1.031 -3.446 1.00 98.62 191 ALA A C 1
ATOM 1413 O O . ALA A 1 191 ? 12.546 -0.689 -2.278 1.00 98.62 191 ALA A O 1
ATOM 1414 N N . HIS A 1 192 ? 12.724 -0.167 -4.466 1.00 98.62 192 HIS A N 1
ATOM 1415 C CA . HIS A 1 192 ? 12.456 1.257 -4.294 1.00 98.62 192 HIS A CA 1
ATOM 1416 C C . HIS A 1 192 ? 11.037 1.522 -3.775 1.00 98.62 192 HIS A C 1
ATOM 1418 O O . HIS A 1 192 ? 10.871 2.285 -2.828 1.00 98.62 192 HIS A O 1
ATOM 1424 N N . VAL A 1 193 ? 10.028 0.824 -4.304 1.00 98.88 193 VAL A N 1
ATOM 1425 C CA . VAL A 1 193 ? 8.631 0.926 -3.856 1.00 98.88 193 VAL A CA 1
ATOM 1426 C C . VAL A 1 193 ? 8.504 0.619 -2.366 1.00 98.88 193 VAL A C 1
ATOM 1428 O O . VAL A 1 193 ? 7.901 1.400 -1.632 1.00 98.88 193 VAL A O 1
ATOM 1431 N N . PHE A 1 194 ? 9.101 -0.474 -1.879 1.00 98.75 194 PHE A N 1
ATOM 1432 C CA . PHE A 1 194 ? 9.021 -0.819 -0.452 1.00 98.75 194 PHE A CA 1
ATOM 1433 C C . PHE A 1 194 ? 9.743 0.190 0.440 1.00 98.75 194 PHE A C 1
ATOM 1435 O O . PHE A 1 194 ? 9.258 0.486 1.534 1.00 98.75 194 PHE A O 1
ATOM 1442 N N . ARG A 1 195 ? 10.850 0.774 -0.036 1.00 98.88 195 ARG A N 1
ATOM 1443 C CA . ARG A 1 195 ? 11.533 1.867 0.664 1.00 98.88 195 ARG A CA 1
ATOM 1444 C C . ARG A 1 195 ? 10.641 3.106 0.764 1.00 98.88 195 ARG A C 1
ATOM 1446 O O . ARG A 1 195 ? 10.481 3.640 1.861 1.00 98.88 195 ARG A O 1
ATOM 1453 N N . SER A 1 196 ? 10.037 3.524 -0.346 1.00 98.88 196 SER A N 1
ATOM 1454 C CA . SER A 1 196 ? 9.137 4.680 -0.409 1.00 98.88 196 SER A CA 1
ATOM 1455 C C . SER A 1 196 ? 7.887 4.482 0.454 1.00 98.88 196 SER A C 1
ATOM 1457 O O . SER A 1 196 ? 7.497 5.385 1.200 1.00 98.88 196 SER A O 1
ATOM 1459 N N . LEU A 1 197 ? 7.298 3.281 0.442 1.00 98.88 197 LEU A N 1
ATOM 1460 C CA . LEU A 1 197 ? 6.188 2.914 1.325 1.00 98.88 197 LEU A CA 1
ATOM 1461 C C . LEU A 1 197 ? 6.602 2.962 2.800 1.00 98.88 197 LEU A C 1
ATOM 1463 O O . LEU A 1 197 ? 5.921 3.594 3.603 1.00 98.88 197 LEU A O 1
ATOM 1467 N N . ALA A 1 198 ? 7.730 2.350 3.174 1.00 98.75 198 ALA A N 1
ATOM 1468 C CA . ALA A 1 198 ? 8.216 2.361 4.557 1.00 98.75 198 ALA A CA 1
ATOM 1469 C C . ALA A 1 198 ? 8.400 3.794 5.077 1.00 98.75 198 ALA A C 1
ATOM 1471 O O . ALA A 1 198 ? 7.989 4.119 6.196 1.00 98.75 198 ALA A O 1
ATOM 1472 N N . GLN A 1 199 ? 8.975 4.658 4.236 1.00 98.56 199 GLN A N 1
ATOM 1473 C CA . GLN A 1 199 ? 9.204 6.064 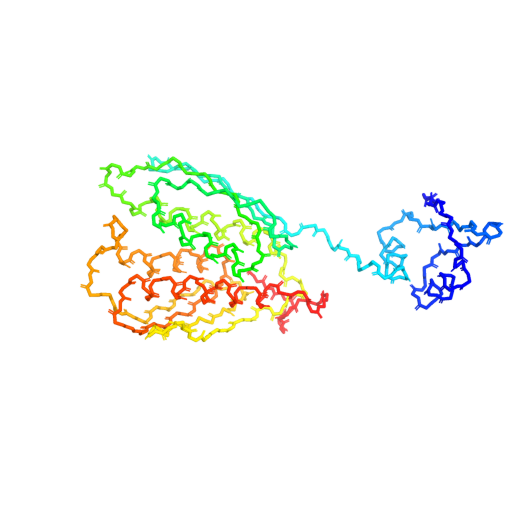4.539 1.00 98.56 199 GLN A CA 1
ATOM 1474 C C . GLN A 1 199 ? 7.903 6.826 4.803 1.00 98.56 199 GLN A C 1
ATOM 1476 O O . GLN A 1 199 ? 7.785 7.500 5.824 1.00 98.56 199 GLN A O 1
ATOM 1481 N N . SER A 1 200 ? 6.939 6.723 3.894 1.00 98.50 200 SER A N 1
ATOM 1482 C CA . SER A 1 200 ? 5.717 7.537 3.913 1.00 98.50 200 SER A CA 1
ATOM 1483 C C . SER A 1 200 ? 4.632 7.003 4.856 1.00 98.50 200 SER A C 1
ATOM 1485 O O . SER A 1 200 ? 3.919 7.799 5.467 1.00 98.50 200 SER A O 1
ATOM 1487 N N . ILE A 1 201 ? 4.552 5.682 5.057 1.00 98.31 201 ILE A N 1
ATOM 1488 C CA . ILE A 1 201 ? 3.687 5.067 6.083 1.00 98.31 201 ILE A CA 1
ATOM 1489 C C . ILE A 1 201 ? 4.225 5.365 7.494 1.00 98.31 201 ILE A C 1
ATOM 1491 O O . ILE A 1 201 ? 3.462 5.423 8.462 1.00 98.31 201 ILE A O 1
ATOM 1495 N N . GLY A 1 202 ? 5.547 5.527 7.632 1.00 97.94 202 GLY A N 1
ATOM 1496 C CA . GLY A 1 202 ? 6.228 5.525 8.925 1.00 97.94 202 GLY A CA 1
ATOM 1497 C C . GLY A 1 202 ? 6.282 4.115 9.518 1.00 97.94 202 GLY A C 1
ATOM 1498 O O . GLY A 1 202 ? 5.930 3.906 10.678 1.00 97.94 202 GLY A O 1
ATOM 1499 N N . ALA A 1 203 ? 6.682 3.130 8.715 1.00 98.12 203 ALA A N 1
ATOM 1500 C CA . ALA A 1 203 ? 6.721 1.723 9.104 1.00 98.12 203 ALA A CA 1
ATOM 1501 C C . ALA A 1 203 ? 8.111 1.118 8.905 1.00 98.12 203 ALA A C 1
ATOM 1503 O O . ALA A 1 203 ? 8.863 1.531 8.019 1.00 98.12 203 ALA A O 1
ATOM 1504 N N . ALA A 1 204 ? 8.424 0.092 9.695 1.00 98.56 204 ALA A N 1
ATOM 1505 C CA . ALA A 1 204 ? 9.518 -0.804 9.356 1.00 98.56 204 ALA A CA 1
ATOM 1506 C C . ALA A 1 204 ? 8.974 -1.906 8.438 1.00 98.56 204 ALA A C 1
ATOM 1508 O O . ALA A 1 204 ? 8.044 -2.613 8.825 1.00 98.56 204 ALA A O 1
ATOM 1509 N N . ILE A 1 205 ? 9.536 -2.039 7.237 1.00 98.62 205 ILE A N 1
ATOM 1510 C CA . ILE A 1 205 ? 9.155 -3.039 6.235 1.00 98.62 205 ILE A CA 1
ATOM 1511 C C . ILE A 1 205 ? 10.405 -3.818 5.845 1.00 98.62 205 ILE A C 1
ATOM 1513 O O . ILE A 1 205 ? 11.365 -3.258 5.319 1.00 98.62 205 ILE A O 1
ATOM 1517 N N . HIS A 1 206 ? 10.417 -5.116 6.120 1.00 98.44 206 HIS A N 1
ATOM 1518 C CA . HIS A 1 206 ? 11.488 -5.995 5.659 1.00 98.44 206 HIS A CA 1
ATOM 1519 C C . HIS A 1 206 ? 10.918 -6.955 4.627 1.00 98.44 206 HIS A C 1
ATOM 1521 O O . HIS A 1 206 ? 9.873 -7.561 4.865 1.00 98.44 206 HIS A O 1
ATOM 1527 N N . VAL A 1 207 ? 11.616 -7.092 3.506 1.00 98.31 207 VAL A N 1
ATOM 1528 C CA . VAL A 1 207 ? 11.261 -7.967 2.393 1.00 98.31 207 VAL A CA 1
ATOM 1529 C C . VAL A 1 207 ? 12.453 -8.863 2.084 1.00 98.31 207 VAL A C 1
ATOM 1531 O O . VAL A 1 207 ? 13.562 -8.369 1.905 1.00 98.31 207 VAL A O 1
ATOM 1534 N N . ALA A 1 208 ? 12.224 -10.167 1.990 1.00 97.81 208 ALA A N 1
ATOM 1535 C CA . ALA A 1 208 ? 13.187 -11.121 1.455 1.00 97.81 208 ALA A CA 1
ATOM 1536 C C . ALA A 1 208 ? 12.515 -11.969 0.375 1.00 97.81 208 ALA A C 1
ATOM 1538 O O . ALA A 1 208 ? 11.418 -12.475 0.605 1.00 97.81 208 ALA A O 1
ATOM 1539 N N . VAL A 1 209 ? 13.149 -12.139 -0.785 1.00 97.38 209 VAL A N 1
ATOM 1540 C CA . VAL A 1 209 ? 12.570 -12.873 -1.913 1.00 97.38 209 VAL A CA 1
ATOM 1541 C C . VAL A 1 209 ? 13.578 -13.775 -2.620 1.00 97.38 209 VAL A C 1
ATOM 1543 O O . VAL A 1 209 ? 14.714 -13.388 -2.896 1.00 97.38 209 VAL A O 1
ATOM 1546 N N . LYS A 1 210 ? 13.136 -14.990 -2.948 1.00 96.56 210 LYS A N 1
ATOM 1547 C CA . LYS A 1 210 ? 13.838 -15.954 -3.809 1.00 96.56 210 LYS A CA 1
ATOM 1548 C C . LYS A 1 210 ? 12.862 -16.556 -4.819 1.00 96.56 210 LYS A C 1
ATOM 1550 O O . LYS A 1 210 ? 11.664 -16.597 -4.558 1.00 96.56 210 LYS A O 1
ATOM 1555 N N . GLY A 1 211 ? 13.376 -17.031 -5.947 1.00 94.88 211 GLY A N 1
ATOM 1556 C CA . GLY A 1 211 ? 12.581 -17.616 -7.027 1.00 94.88 211 GLY A CA 1
ATOM 1557 C C . GLY A 1 211 ? 13.317 -17.548 -8.362 1.00 94.88 211 GLY A C 1
ATOM 1558 O O . GLY A 1 211 ? 14.334 -16.855 -8.481 1.00 94.88 211 GLY A O 1
ATOM 1559 N N . GLU A 1 212 ? 12.800 -18.266 -9.352 1.00 94.69 212 GLU A N 1
ATOM 1560 C CA . GLU A 1 212 ? 13.402 -18.347 -10.687 1.00 94.69 212 GLU A CA 1
ATOM 1561 C C . GLU A 1 212 ? 12.866 -17.255 -11.616 1.00 94.69 212 GLU A C 1
ATOM 1563 O O . GLU A 1 212 ? 13.647 -16.589 -12.294 1.00 94.69 212 GLU A O 1
ATOM 1568 N N . ASN A 1 213 ? 11.552 -17.013 -11.606 1.00 95.81 213 ASN A N 1
ATOM 1569 C CA . ASN A 1 213 ? 10.917 -16.022 -12.464 1.00 95.81 213 ASN A CA 1
ATOM 1570 C C . ASN A 1 213 ? 10.833 -14.645 -11.776 1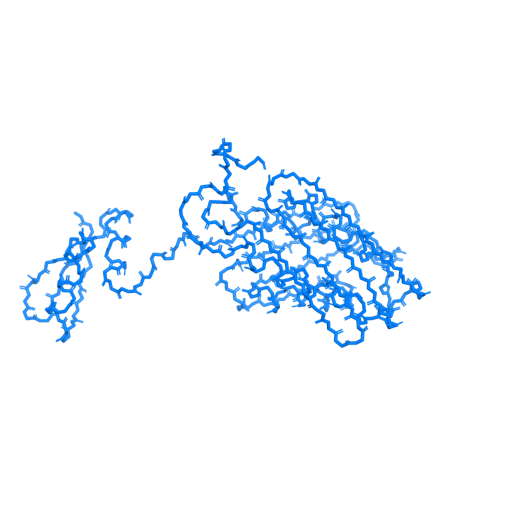.00 95.81 213 ASN A C 1
ATOM 1572 O O . ASN A 1 213 ? 10.301 -14.512 -10.673 1.00 95.81 213 ASN A O 1
ATOM 1576 N N . ASP A 1 214 ? 11.347 -13.596 -12.426 1.00 97.62 214 ASP A N 1
ATOM 1577 C CA . ASP A 1 214 ? 11.333 -12.230 -11.882 1.00 97.62 214 ASP A CA 1
ATOM 1578 C C . ASP A 1 214 ? 9.923 -11.644 -11.742 1.00 97.62 214 ASP A C 1
ATOM 1580 O O . ASP A 1 214 ? 9.661 -10.956 -10.756 1.00 97.62 214 ASP A O 1
ATOM 1584 N N . HIS A 1 215 ? 8.996 -11.984 -12.646 1.00 97.25 215 HIS A N 1
ATOM 1585 C CA . HIS A 1 215 ? 7.576 -11.641 -12.505 1.00 97.25 215 HIS A CA 1
ATOM 1586 C C . HIS A 1 215 ? 7.022 -12.236 -11.215 1.00 97.25 215 HIS A C 1
ATOM 1588 O O . HIS A 1 215 ? 6.487 -11.510 -10.378 1.00 97.25 215 HIS A O 1
ATOM 1594 N N . HIS A 1 216 ? 7.189 -13.548 -11.024 1.00 97.00 216 HIS A N 1
ATOM 1595 C CA . HIS A 1 216 ? 6.655 -14.240 -9.851 1.00 97.00 216 HIS A CA 1
ATOM 1596 C C . HIS A 1 216 ? 7.280 -13.710 -8.559 1.00 97.00 216 HIS A C 1
ATOM 1598 O O . HIS A 1 216 ? 6.567 -13.514 -7.580 1.00 97.00 216 HIS A O 1
ATOM 1604 N N . LYS A 1 217 ? 8.584 -13.400 -8.555 1.00 97.38 217 LYS A N 1
ATOM 1605 C CA . LYS A 1 217 ? 9.247 -12.759 -7.409 1.00 97.38 217 LYS A CA 1
ATOM 1606 C C . LYS A 1 217 ? 8.649 -11.392 -7.087 1.00 97.38 217 LYS A C 1
ATOM 1608 O O . LYS A 1 217 ? 8.327 -11.144 -5.926 1.00 97.38 217 LYS A O 1
ATOM 1613 N N . THR A 1 218 ? 8.497 -10.511 -8.077 1.00 97.75 218 THR A N 1
ATOM 1614 C CA . THR A 1 218 ? 7.918 -9.180 -7.850 1.00 97.75 218 THR A CA 1
ATOM 1615 C C . THR A 1 218 ? 6.482 -9.304 -7.351 1.00 97.75 218 THR A C 1
ATOM 1617 O O . THR A 1 218 ? 6.165 -8.774 -6.289 1.00 97.75 218 THR A O 1
ATOM 1620 N N . GLU A 1 219 ? 5.635 -10.074 -8.030 1.00 97.69 219 GLU A N 1
ATOM 1621 C CA . GLU A 1 219 ? 4.236 -10.260 -7.638 1.00 97.69 219 GLU A CA 1
ATOM 1622 C C . GLU A 1 219 ? 4.102 -10.898 -6.245 1.00 97.69 219 GLU A C 1
ATOM 1624 O O . GLU A 1 219 ? 3.290 -10.448 -5.429 1.00 97.69 219 GLU A O 1
ATOM 1629 N N . ALA A 1 220 ? 4.956 -11.877 -5.919 1.00 97.19 220 ALA A N 1
ATOM 1630 C CA . ALA A 1 220 ? 5.018 -12.474 -4.592 1.00 97.19 220 ALA A CA 1
ATOM 1631 C C . ALA A 1 220 ? 5.322 -11.423 -3.519 1.00 97.19 220 ALA A C 1
ATOM 1633 O O . ALA A 1 220 ? 4.649 -11.428 -2.493 1.00 97.19 220 ALA A O 1
ATOM 1634 N N . CYS A 1 221 ? 6.261 -10.492 -3.743 1.00 97.81 221 CYS A N 1
ATOM 1635 C CA . CYS A 1 221 ? 6.549 -9.405 -2.799 1.00 97.81 221 CYS A CA 1
ATOM 1636 C C . CYS A 1 221 ? 5.325 -8.519 -2.526 1.00 97.81 221 CYS A C 1
ATOM 1638 O O . CYS A 1 221 ? 5.044 -8.210 -1.367 1.00 97.81 221 CYS A O 1
ATOM 1640 N N . PHE A 1 222 ? 4.581 -8.123 -3.563 1.00 98.31 222 PHE A N 1
ATOM 1641 C CA . PHE A 1 222 ? 3.398 -7.268 -3.407 1.00 98.31 222 PHE A CA 1
ATOM 1642 C C . PHE A 1 222 ? 2.246 -7.999 -2.710 1.00 98.31 222 PHE A C 1
ATOM 1644 O O . PHE A 1 222 ? 1.666 -7.467 -1.762 1.00 98.31 222 PHE A O 1
ATOM 1651 N N . LYS A 1 223 ? 1.961 -9.250 -3.094 1.00 97.62 223 LYS A N 1
ATOM 1652 C CA . LYS A 1 223 ? 0.952 -10.094 -2.428 1.00 97.62 223 LYS A CA 1
ATOM 1653 C C . LYS A 1 223 ? 1.301 -10.360 -0.968 1.00 97.62 223 LYS A C 1
ATOM 1655 O O . LYS A 1 223 ? 0.446 -10.259 -0.088 1.00 97.62 223 LYS A O 1
ATOM 1660 N N . ALA A 1 224 ? 2.566 -10.670 -0.708 1.00 97.56 224 ALA A N 1
ATOM 1661 C CA . ALA A 1 224 ? 3.119 -10.843 0.622 1.00 97.56 224 ALA A CA 1
ATOM 1662 C C . ALA A 1 224 ? 2.906 -9.578 1.469 1.00 97.56 224 ALA A C 1
ATOM 1664 O O . ALA A 1 224 ? 2.299 -9.637 2.541 1.00 97.56 224 ALA A O 1
ATOM 1665 N N . PHE A 1 225 ? 3.340 -8.421 0.968 1.00 98.31 225 PHE A N 1
ATOM 1666 C CA . PHE A 1 225 ? 3.141 -7.144 1.644 1.00 98.31 225 PHE A CA 1
ATOM 1667 C C . PHE A 1 225 ? 1.668 -6.872 1.940 1.00 98.31 225 PHE A C 1
ATOM 1669 O O . PHE A 1 225 ? 1.334 -6.533 3.070 1.00 98.31 225 PHE A O 1
ATOM 1676 N N . ALA A 1 226 ? 0.779 -7.106 0.978 1.00 98.00 226 ALA A N 1
ATOM 1677 C CA . ALA A 1 226 ? -0.658 -6.931 1.144 1.00 98.00 226 ALA A CA 1
ATOM 1678 C C . ALA A 1 226 ? -1.229 -7.780 2.295 1.00 98.00 226 ALA A C 1
ATOM 1680 O O . ALA A 1 226 ? -1.989 -7.289 3.130 1.00 98.00 226 ALA A O 1
ATOM 1681 N N . ARG A 1 227 ? -0.831 -9.057 2.382 1.00 97.38 227 ARG A N 1
ATOM 1682 C CA . ARG A 1 227 ? -1.251 -9.968 3.460 1.00 97.38 227 ARG A CA 1
ATOM 1683 C C . ARG A 1 227 ? -0.693 -9.558 4.818 1.00 97.38 227 ARG A C 1
ATOM 1685 O O . ARG A 1 227 ? -1.435 -9.565 5.800 1.00 97.38 227 ARG A O 1
ATOM 1692 N N . ALA A 1 228 ? 0.582 -9.178 4.869 1.00 97.88 228 ALA A N 1
ATOM 1693 C CA . ALA A 1 228 ? 1.203 -8.669 6.087 1.00 97.88 228 ALA A CA 1
ATOM 1694 C C . ALA A 1 228 ? 0.528 -7.364 6.543 1.00 97.88 228 ALA A C 1
ATOM 1696 O O . ALA A 1 228 ? 0.210 -7.219 7.721 1.00 97.88 228 ALA A O 1
ATOM 1697 N N . LEU A 1 229 ? 0.231 -6.452 5.614 1.00 98.25 229 LEU A N 1
ATOM 1698 C CA . LEU A 1 229 ? -0.461 -5.200 5.899 1.00 98.25 229 LEU A CA 1
ATOM 1699 C C . LEU A 1 229 ? -1.855 -5.477 6.461 1.00 98.25 229 LEU A C 1
ATOM 1701 O O . LEU A 1 229 ? -2.183 -4.951 7.517 1.00 98.25 229 LEU A O 1
ATOM 1705 N N . ARG A 1 230 ? -2.638 -6.360 5.826 1.00 97.25 230 ARG A N 1
ATOM 1706 C CA . ARG A 1 230 ? -3.970 -6.765 6.305 1.00 97.25 230 ARG A CA 1
ATOM 1707 C C . ARG A 1 230 ? -3.953 -7.249 7.752 1.00 97.25 230 ARG A C 1
ATOM 1709 O O . ARG A 1 230 ? -4.812 -6.860 8.541 1.00 97.25 230 ARG A O 1
ATOM 1716 N N . ALA A 1 231 ? -2.984 -8.095 8.098 1.00 97.06 231 ALA A N 1
ATOM 1717 C CA . ALA A 1 231 ? -2.809 -8.543 9.474 1.00 97.06 231 ALA A CA 1
ATOM 1718 C C . ALA A 1 231 ? -2.497 -7.350 10.391 1.00 97.06 231 ALA A C 1
ATOM 1720 O O . ALA A 1 231 ? -3.224 -7.116 11.350 1.00 97.06 231 ALA A O 1
ATOM 1721 N N . ALA A 1 232 ? -1.503 -6.531 10.035 1.00 97.50 232 ALA A N 1
ATOM 1722 C CA . ALA A 1 232 ? -1.050 -5.401 10.844 1.00 97.50 232 ALA A CA 1
ATOM 1723 C C . ALA A 1 232 ? -2.127 -4.327 11.087 1.00 97.50 232 ALA A C 1
ATOM 1725 O O . ALA A 1 232 ? -2.128 -3.694 12.143 1.00 97.50 232 ALA A O 1
ATOM 1726 N N . ILE A 1 233 ? -3.042 -4.116 10.135 1.00 96.88 233 ILE A N 1
ATOM 1727 C CA . ILE A 1 233 ? -4.131 -3.131 10.241 1.00 96.88 233 ILE A CA 1
ATOM 1728 C C . ILE A 1 233 ? -5.411 -3.698 10.864 1.00 96.88 233 ILE A C 1
ATOM 1730 O O . ILE A 1 233 ? -6.382 -2.955 11.017 1.00 96.88 233 ILE A O 1
ATOM 1734 N N . THR A 1 234 ? -5.461 -4.989 11.199 1.00 95.50 234 THR A N 1
ATOM 1735 C CA . THR A 1 234 ? -6.645 -5.586 11.832 1.00 95.50 234 THR A CA 1
ATOM 1736 C C . THR A 1 234 ? -6.875 -4.946 13.196 1.00 95.50 234 THR A C 1
ATOM 1738 O O . THR A 1 234 ? -5.934 -4.793 13.966 1.00 95.50 234 THR A O 1
ATOM 1741 N N . VAL A 1 235 ? -8.113 -4.546 13.488 1.00 92.31 235 VAL A N 1
ATOM 1742 C CA . VAL A 1 235 ? -8.478 -3.971 14.788 1.00 92.31 235 VAL A CA 1
ATOM 1743 C C . VAL A 1 235 ? -8.713 -5.104 15.786 1.00 92.31 235 VAL A C 1
ATOM 1745 O O . VAL A 1 235 ? -9.581 -5.946 15.571 1.00 92.31 235 VAL A O 1
ATOM 1748 N N . GLU A 1 236 ? -7.951 -5.111 16.876 1.00 88.75 236 GLU A N 1
ATOM 1749 C CA . GLU A 1 236 ? -8.003 -6.112 17.953 1.00 88.75 236 GLU A CA 1
ATOM 1750 C C . GLU A 1 236 ? -8.378 -5.496 19.316 1.00 88.75 236 GLU A C 1
ATOM 1752 O O . GLU A 1 236 ? -8.533 -6.212 20.304 1.00 88.75 236 GLU A O 1
ATOM 1757 N N . GLY A 1 237 ? -8.551 -4.172 19.386 1.00 86.25 237 GLY A N 1
ATOM 1758 C CA . GLY A 1 237 ? -8.932 -3.458 20.605 1.00 86.25 237 GLY A CA 1
ATOM 1759 C C . GLY A 1 237 ? -8.986 -1.943 20.412 1.00 86.25 237 GLY A C 1
ATOM 1760 O O . GLY A 1 237 ? -9.171 -1.456 19.301 1.00 86.25 237 GLY A O 1
ATOM 1761 N N . ASP A 1 238 ? -8.805 -1.193 21.497 1.00 80.38 238 ASP A N 1
ATOM 1762 C CA . ASP A 1 238 ? -8.885 0.277 21.550 1.00 80.38 238 ASP A CA 1
ATOM 1763 C C . ASP A 1 238 ? -7.606 0.947 22.099 1.00 80.38 238 ASP A C 1
ATOM 1765 O O . ASP A 1 238 ? -7.469 2.176 22.110 1.00 80.38 238 ASP A O 1
ATOM 1769 N N . ALA A 1 239 ? -6.640 0.152 22.556 1.00 83.38 239 ALA A N 1
ATOM 1770 C CA . ALA A 1 239 ? -5.376 0.635 23.088 1.00 83.38 239 ALA A CA 1
ATOM 1771 C C . ALA A 1 239 ? -4.382 0.960 21.966 1.00 83.38 239 ALA A C 1
ATOM 1773 O O . ALA A 1 239 ? -4.378 0.338 20.904 1.00 83.38 239 ALA A O 1
ATOM 1774 N N . VAL A 1 240 ? -3.482 1.913 22.209 1.00 88.25 240 VAL A N 1
ATOM 1775 C CA . VAL A 1 240 ? -2.306 2.085 21.346 1.00 88.25 240 VAL A CA 1
ATOM 1776 C C . VAL A 1 240 ? -1.379 0.884 21.580 1.00 88.25 240 VAL A C 1
ATOM 1778 O O . VAL A 1 240 ? -0.975 0.672 22.727 1.00 88.25 240 VAL A O 1
ATOM 1781 N N . PRO A 1 241 ? -0.997 0.112 20.544 1.00 89.31 241 PRO A N 1
ATOM 1782 C CA . PRO A 1 241 ? -0.189 -1.101 20.692 1.00 89.31 241 PRO A CA 1
ATOM 1783 C C . PRO A 1 241 ? 1.299 -0.760 20.901 1.00 89.31 241 PRO A C 1
ATOM 1785 O O . PRO A 1 241 ? 2.174 -1.131 20.119 1.00 89.31 241 PRO A O 1
ATOM 1788 N N . SER A 1 242 ? 1.608 0.008 21.948 1.00 89.38 242 SER A N 1
ATOM 1789 C CA . SER A 1 242 ? 2.945 0.505 22.280 1.00 89.38 242 SER A CA 1
ATOM 1790 C C . SER A 1 242 ? 3.107 0.656 23.789 1.00 89.38 242 SER A C 1
ATOM 1792 O O . SER A 1 242 ? 2.343 1.363 24.441 1.00 89.38 242 SER A O 1
ATOM 1794 N N . THR A 1 243 ? 4.174 0.080 24.344 1.00 85.62 243 THR A N 1
ATOM 1795 C CA . THR A 1 243 ? 4.533 0.252 25.764 1.00 85.62 243 THR A CA 1
ATOM 1796 C C . THR A 1 243 ? 4.919 1.690 26.116 1.00 85.62 243 THR A C 1
ATOM 1798 O O . THR A 1 243 ? 4.901 2.056 27.285 1.00 85.62 243 THR A O 1
ATOM 1801 N N . LYS A 1 244 ? 5.234 2.528 25.116 1.00 86.06 244 LYS A N 1
ATOM 1802 C CA . LYS A 1 244 ? 5.495 3.965 25.300 1.00 86.06 244 LYS A CA 1
ATOM 1803 C C . LYS A 1 244 ? 4.212 4.797 25.422 1.00 86.06 244 LYS A C 1
ATOM 1805 O O . LYS A 1 244 ? 4.303 5.997 25.644 1.00 86.06 244 LYS A O 1
ATOM 1810 N N . GLY A 1 245 ? 3.039 4.196 25.206 1.00 79.88 245 GLY A N 1
ATOM 1811 C CA . GLY A 1 245 ? 1.748 4.891 25.194 1.00 79.88 245 GLY A CA 1
ATOM 1812 C C . GLY A 1 245 ? 1.471 5.716 23.930 1.00 79.88 245 GLY A C 1
ATOM 1813 O O . GLY A 1 245 ? 0.390 6.280 23.808 1.00 79.88 245 GLY A O 1
ATOM 1814 N N . ALA A 1 246 ? 2.415 5.764 22.984 1.00 83.38 246 ALA A N 1
ATOM 1815 C CA . ALA A 1 246 ? 2.287 6.470 21.712 1.00 83.38 246 ALA A CA 1
ATOM 1816 C C . ALA A 1 246 ? 3.040 5.743 20.585 1.00 83.38 246 ALA A C 1
ATOM 1818 O O . ALA A 1 246 ? 3.997 4.992 20.834 1.00 83.38 246 ALA A O 1
ATOM 1819 N N . ILE A 1 247 ? 2.610 5.998 19.349 1.00 83.62 247 ILE A N 1
ATOM 1820 C CA . ILE A 1 247 ? 3.320 5.661 18.115 1.00 83.62 247 ILE A CA 1
ATOM 1821 C C . ILE A 1 247 ? 3.533 6.984 17.378 1.00 83.62 247 ILE A C 1
ATOM 1823 O O . ILE A 1 247 ? 2.562 7.678 17.093 1.00 83.62 247 ILE A O 1
ATOM 1827 N N . LEU A 1 248 ? 4.801 7.346 17.173 1.00 68.25 248 LEU A N 1
ATOM 1828 C CA . LEU A 1 248 ? 5.209 8.636 16.606 1.00 68.25 248 LEU A CA 1
ATOM 1829 C C . LEU A 1 248 ? 5.202 8.644 15.072 1.00 68.25 248 LEU A C 1
ATOM 1831 O O . LEU A 1 248 ? 5.051 7.559 14.466 1.00 68.25 248 LEU A O 1
#

pLDDT: mean 92.49, std 8.62, range [54.12, 98.94]

Radius of gyration: 22.26 Å; Cα contacts (8 Å, |Δi|>4): 589; chains: 1; bounding box: 64×40×51 Å

Foldseek 3Di:
DDKDKDFDQPQVLLVVLLVVLVAPWDDDDRRIIIGDPPDPSNVQSSCVSVVNHPPPDFLKFWFFDDDPFKTKIKIKTQQALPAEAEALVDVLVSVLVVLLSVLLRMHMDMDMDGPCVVPCQCSLLVSLLRVLLRNLSSCDQVFQFPQWFWFFCDDQKTKIKIKGLQQAQAEAEADDDPDCDDPRHGLVVLRSSRNSNSVNNSMHMYMHMDGDDSSRRSSGNSNRVSNGNSRRGDGRDGANPDPVSGRD

Sequence (248 aa):
GRLLIVTTEKADIALSRASAYEAAVTRIEGIVLAIDIGDAASNDRALAAFGAAPRGAPRIGEAIRETKETKIAVRVDLDRADDVRIDTGAAYFDHMLEQIAAHGGISLTLACEGDTQVDLHHTIEDCALALGQALSAALGERRGIARYGFTLPMDEAEAKVSIDLGGRPYSVFEGAFAAPLIGQYPTEMTAHVFRSLAQSIGAAIHVAVKGENDHHKTEACFKAFARALRAAITVEGDAVPSTKGAIL

Solvent-accessible surface area (backbone atoms only — not comparable to full-atom values): 12442 Å² total; per-residue (Å²): 120,49,71,48,78,48,78,39,99,54,40,69,61,49,46,56,34,14,60,77,45,74,17,58,60,45,80,76,51,94,38,31,35,37,32,45,50,59,45,71,71,37,36,37,23,39,28,47,31,70,71,40,70,62,75,64,82,78,37,49,12,61,28,78,47,79,63,98,58,34,39,38,43,29,39,35,30,68,85,38,58,66,69,74,46,69,41,50,87,42,72,67,58,36,55,42,52,48,32,30,24,67,53,28,41,18,17,35,36,35,45,38,54,43,48,58,89,82,46,59,61,66,37,51,42,50,51,26,30,32,47,14,36,7,51,30,51,25,46,61,76,48,54,8,27,56,34,44,18,62,37,68,68,47,90,82,15,38,16,38,19,40,38,36,67,60,34,47,55,37,63,48,74,48,66,83,68,88,55,69,51,57,89,86,42,52,47,72,49,58,57,47,33,50,40,30,27,11,54,40,42,18,15,31,35,38,39,38,44,48,54,86,50,57,65,51,34,53,50,28,43,35,36,15,41,12,39,8,48,34,45,14,64,36,75,78,59,79,54,51,82,36,98,80,70,59,60,96